Protein AF-A0A2V5PC81-F1 (afdb_monomer)

Nearest PDB structures (foldseek):
  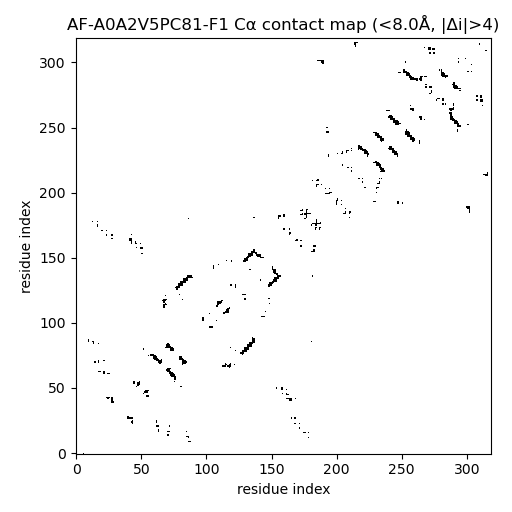7e25-assembly1_A  TM=5.328E-01  e=2.204E+00  Homo sapiens
  3zo9-assembly1_A  TM=3.850E-01  e=1.852E+00  Mycolicibacterium smegmatis
  4tvu-assembly1_B  TM=3.902E-01  e=2.778E+00  Deinococcus radiodurans R1 = ATCC 13939 = DSM 20539
  8z2r-assembly2_F  TM=3.932E-01  e=3.712E+00  Deinococcus radiodurans R1 = ATCC 13939 = DSM 20539
  8z2s-assembly4_D  TM=3.968E-01  e=4.959E+00  Deinococcus radiodurans R1 = ATCC 13939 = DSM 20539

Sequence (319 aa):
MTEADLHEAIEQKERFAVAILAFVLQYDEEFGSGSKLTHYQEFQKTFVEKICNVTSTERIAIFVEIDGCGDLELRIGKQSYFFEFKLGDPNDVLKEKRKKENLNEEEIFLREGGYGYGIQQRCLTCGTAGNYIVLGSKRFDVKRNSPSLVCFSKTWSDIYDCDGKSDLAKDLFRSLGSLKIEPFTHMITKEYRVAKSATDAAKLHAVLEEVAKIFDFKGFKWEVEPDGSGIGINFSKKGLNGWCGYGYESTKPAICFYCKDTKGAKSIESRLRKKFPNSKSLRIDSGTVPEITQEDDSLTDQDWFDSVFESIFLRPQQT

Radius of gyration: 22.99 Å; Cα contacts (8 Å, |Δi|>4): 506; chains: 1; bounding box: 61×44×60 Å

Structure (mmCIF, N/CA/C/O backbone):
data_AF-A0A2V5PC81-F1
#
_entry.id   AF-A0A2V5PC81-F1
#
loop_
_atom_site.group_PDB
_atom_site.id
_atom_site.type_symbol
_atom_site.label_atom_id
_atom_site.label_alt_id
_atom_site.label_comp_id
_atom_site.label_asym_id
_atom_site.label_entity_id
_atom_site.label_seq_id
_atom_site.pdbx_PDB_ins_code
_atom_site.Cartn_x
_atom_site.Cartn_y
_atom_site.Cartn_z
_atom_site.occupancy
_atom_site.B_iso_or_equiv
_atom_site.auth_seq_id
_atom_site.auth_comp_id
_atom_site.auth_asym_id
_atom_site.auth_atom_id
_atom_site.pdbx_PDB_model_num
ATOM 1 N N . MET A 1 1 ? -21.199 -1.528 -20.038 1.00 55.16 1 MET A N 1
ATOM 2 C CA . MET A 1 1 ? -20.874 -1.397 -18.610 1.00 55.16 1 MET A CA 1
ATOM 3 C C . MET A 1 1 ? -21.494 -0.099 -18.152 1.00 55.16 1 MET A C 1
ATOM 5 O O . MET A 1 1 ? -21.227 0.928 -18.768 1.00 55.16 1 MET A O 1
ATOM 9 N N . THR A 1 2 ? -22.428 -0.183 -17.217 1.00 68.38 2 THR A N 1
ATOM 10 C CA . THR A 1 2 ? -23.114 0.975 -16.647 1.00 68.38 2 THR A CA 1
ATOM 11 C C . THR A 1 2 ? -22.226 1.648 -15.595 1.00 68.38 2 THR A C 1
ATOM 13 O O . THR A 1 2 ? -21.218 1.087 -15.166 1.00 68.38 2 THR A O 1
ATOM 16 N N . GLU A 1 3 ? -22.578 2.863 -15.184 1.00 62.22 3 GLU A N 1
ATOM 17 C CA . GLU A 1 3 ? -21.906 3.567 -14.085 1.00 62.22 3 GLU A CA 1
ATOM 18 C C . GLU A 1 3 ? -22.054 2.823 -12.747 1.00 62.22 3 GLU A C 1
ATOM 20 O O . GLU A 1 3 ? -21.111 2.769 -11.960 1.00 62.22 3 GLU A O 1
ATOM 25 N N . ALA A 1 4 ? -23.194 2.155 -12.543 1.00 67.06 4 ALA A N 1
ATOM 26 C CA . ALA A 1 4 ? -23.422 1.288 -11.391 1.00 67.06 4 ALA A CA 1
ATOM 27 C C . ALA A 1 4 ? -22.468 0.080 -11.391 1.00 67.06 4 ALA A C 1
ATOM 29 O O . ALA A 1 4 ? -21.852 -0.197 -10.366 1.00 67.06 4 ALA A O 1
ATOM 30 N N . ASP A 1 5 ? -22.269 -0.566 -12.547 1.00 65.12 5 ASP A N 1
ATOM 31 C CA . ASP A 1 5 ? -21.334 -1.697 -12.677 1.00 65.12 5 ASP A CA 1
ATOM 32 C C . ASP A 1 5 ? -19.889 -1.266 -12.366 1.00 65.12 5 ASP A C 1
ATOM 34 O O . ASP A 1 5 ? -19.111 -2.018 -11.780 1.00 65.12 5 ASP A O 1
ATOM 38 N N . LEU A 1 6 ? -19.506 -0.048 -12.772 1.00 65.81 6 LEU A N 1
ATOM 39 C CA . LEU A 1 6 ? -18.178 0.500 -12.497 1.00 65.81 6 LEU A CA 1
ATOM 40 C C . LEU A 1 6 ? -17.994 0.806 -11.006 1.00 65.81 6 LEU A C 1
ATOM 42 O O . LEU A 1 6 ? -16.927 0.532 -10.457 1.00 65.81 6 LEU A O 1
ATOM 46 N N . HIS A 1 7 ? -19.019 1.364 -10.362 1.00 68.94 7 HIS A N 1
ATOM 47 C CA . HIS A 1 7 ? -18.997 1.666 -8.936 1.00 68.94 7 HIS A CA 1
ATOM 48 C C . HIS A 1 7 ? -18.881 0.393 -8.097 1.00 68.94 7 HIS A C 1
ATOM 50 O O . HIS A 1 7 ? -17.981 0.290 -7.266 1.00 68.94 7 HIS A O 1
ATOM 56 N N . GLU A 1 8 ? -19.708 -0.610 -8.390 1.00 72.19 8 GLU A N 1
ATOM 57 C CA . GLU A 1 8 ? -19.646 -1.915 -7.735 1.00 72.19 8 GLU A CA 1
ATOM 58 C C . GLU A 1 8 ? -18.270 -2.567 -7.928 1.00 72.19 8 GLU A C 1
ATOM 60 O O . GLU A 1 8 ? -17.676 -3.070 -6.978 1.00 72.19 8 GLU A O 1
ATOM 65 N N . ALA A 1 9 ? -17.692 -2.485 -9.130 1.00 71.38 9 ALA A N 1
ATOM 66 C CA . ALA A 1 9 ? -16.352 -3.005 -9.381 1.00 71.38 9 ALA A CA 1
ATOM 67 C C . ALA A 1 9 ? -15.257 -2.295 -8.561 1.00 71.38 9 ALA A C 1
ATOM 69 O O . ALA A 1 9 ? -14.255 -2.926 -8.225 1.00 71.38 9 ALA A O 1
ATOM 70 N N . ILE A 1 10 ? -15.404 -1.004 -8.250 1.00 76.88 10 ILE A N 1
ATOM 71 C CA . ILE A 1 10 ? -14.469 -0.276 -7.377 1.00 76.88 10 ILE A CA 1
ATOM 72 C C . ILE A 1 10 ? -14.662 -0.704 -5.921 1.00 76.88 10 ILE A C 1
ATOM 74 O O . ILE A 1 10 ? -13.674 -1.037 -5.269 1.00 76.88 10 ILE A O 1
ATOM 78 N N . GLU A 1 11 ? -15.906 -0.779 -5.441 1.00 79.50 11 GLU A N 1
ATOM 79 C CA . GLU A 1 11 ? -16.203 -1.234 -4.077 1.00 79.50 11 GLU A CA 1
ATOM 80 C C . GLU A 1 11 ? -15.681 -2.655 -3.831 1.00 79.50 11 GLU A C 1
ATOM 82 O O . GLU A 1 11 ? -15.062 -2.921 -2.807 1.00 79.50 11 GLU A O 1
ATOM 87 N N . GLN A 1 12 ? -15.840 -3.573 -4.789 1.00 79.38 12 GLN A N 1
ATOM 88 C CA . GLN A 1 12 ? -15.308 -4.935 -4.660 1.00 79.38 12 GLN A CA 1
ATOM 89 C C . GLN A 1 12 ? -13.778 -4.960 -4.553 1.00 79.38 12 GLN A C 1
ATOM 91 O O . GLN A 1 12 ? -13.217 -5.762 -3.804 1.00 79.38 12 GLN A O 1
ATOM 96 N N . LYS A 1 13 ? -13.079 -4.067 -5.264 1.00 82.25 13 LYS A N 1
ATOM 97 C CA . LYS A 1 13 ? -11.622 -3.935 -5.125 1.00 82.25 13 LYS A CA 1
ATOM 98 C C . LYS A 1 13 ? -11.236 -3.362 -3.763 1.00 82.25 13 LYS A C 1
ATOM 100 O O . LYS A 1 13 ? -10.246 -3.813 -3.194 1.00 82.25 13 LYS A O 1
ATOM 105 N N . GLU A 1 14 ? -11.999 -2.398 -3.248 1.00 86.62 14 GLU A N 1
ATOM 106 C CA . GLU A 1 14 ? -11.812 -1.842 -1.901 1.00 86.62 14 GLU A CA 1
ATOM 107 C C . GLU A 1 14 ? -11.970 -2.940 -0.844 1.00 86.62 14 GLU A C 1
ATOM 109 O O . GLU A 1 14 ? -11.051 -3.152 -0.055 1.00 86.62 14 GLU A O 1
ATOM 114 N N . ARG A 1 15 ? -13.049 -3.729 -0.910 1.00 85.75 15 ARG A N 1
ATOM 115 C CA . ARG A 1 15 ? -13.285 -4.873 -0.011 1.00 85.75 15 ARG A CA 1
ATOM 116 C C . ARG A 1 15 ? -12.176 -5.916 -0.086 1.00 85.75 15 ARG A C 1
ATOM 118 O O . ARG A 1 15 ? -11.697 -6.388 0.943 1.00 85.75 15 ARG A O 1
ATOM 125 N N . PHE A 1 16 ? -11.700 -6.240 -1.290 1.00 86.62 16 PHE A N 1
ATOM 126 C CA . PHE A 1 16 ? -10.567 -7.153 -1.446 1.00 86.62 16 PHE A CA 1
ATOM 127 C C . PHE A 1 16 ? -9.288 -6.594 -0.807 1.00 86.62 16 PHE A C 1
ATOM 129 O O . PHE A 1 16 ? -8.605 -7.320 -0.086 1.00 86.62 16 PHE A O 1
ATOM 136 N N . ALA A 1 17 ? -8.974 -5.312 -1.032 1.00 89.38 17 ALA A N 1
ATOM 137 C CA . ALA A 1 17 ? -7.805 -4.651 -0.447 1.00 89.38 17 ALA A CA 1
ATOM 138 C C . ALA A 1 17 ? -7.856 -4.647 1.091 1.00 89.38 17 ALA A C 1
ATOM 140 O O . ALA A 1 17 ? -6.843 -4.891 1.750 1.00 89.38 17 ALA A O 1
ATOM 141 N N . VAL A 1 18 ? -9.042 -4.418 1.656 1.00 92.12 18 VAL A N 1
ATOM 142 C CA . VAL A 1 18 ? -9.303 -4.472 3.097 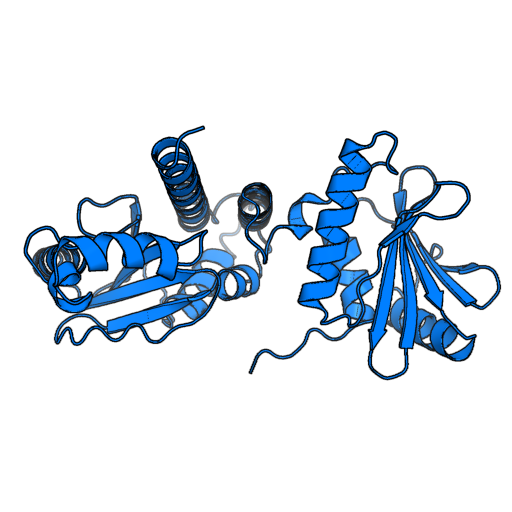1.00 92.12 18 VAL A CA 1
ATOM 143 C C . VAL A 1 18 ? -9.093 -5.884 3.633 1.00 92.12 18 VAL A C 1
ATOM 145 O O . VAL A 1 18 ? -8.344 -6.072 4.592 1.00 92.12 18 VAL A O 1
ATOM 148 N N . ALA A 1 19 ? -9.713 -6.883 3.002 1.00 89.31 19 ALA A N 1
ATOM 149 C CA . ALA A 1 19 ? -9.650 -8.271 3.444 1.00 89.31 19 ALA A CA 1
ATOM 150 C C . ALA A 1 19 ? -8.213 -8.806 3.450 1.00 89.31 19 ALA A C 1
ATOM 152 O O . ALA A 1 19 ? -7.795 -9.440 4.419 1.00 89.31 19 ALA A O 1
ATOM 153 N N . ILE A 1 20 ? -7.430 -8.520 2.403 1.00 90.00 20 ILE A N 1
ATOM 154 C CA . ILE A 1 20 ? -6.047 -8.994 2.337 1.00 90.00 20 ILE A CA 1
ATOM 155 C C . ILE A 1 20 ? -5.129 -8.260 3.320 1.00 90.00 20 ILE A C 1
ATOM 157 O O . ILE A 1 20 ? -4.274 -8.897 3.935 1.00 90.00 20 ILE A O 1
ATOM 161 N N . LEU A 1 21 ? -5.321 -6.953 3.537 1.00 92.44 21 LEU A N 1
ATOM 162 C CA . LEU A 1 21 ? -4.572 -6.241 4.571 1.00 92.44 21 LEU A CA 1
ATOM 163 C C . LEU A 1 21 ? -4.903 -6.803 5.955 1.00 92.44 21 LEU A C 1
ATOM 165 O O . LEU A 1 21 ? -3.990 -7.083 6.726 1.00 92.44 21 LEU A O 1
ATOM 169 N N . ALA A 1 22 ? -6.186 -6.996 6.263 1.00 92.25 22 ALA A N 1
ATOM 170 C CA . ALA A 1 22 ? -6.624 -7.563 7.532 1.00 92.25 22 ALA A CA 1
ATOM 171 C C . ALA A 1 22 ? -6.055 -8.970 7.751 1.00 92.25 22 ALA A C 1
ATOM 173 O O . ALA A 1 22 ? -5.592 -9.274 8.848 1.00 92.25 22 ALA A O 1
ATOM 174 N N . PHE A 1 23 ? -6.026 -9.799 6.703 1.00 89.62 23 PHE A N 1
ATOM 175 C CA . PHE A 1 23 ? -5.399 -11.117 6.736 1.00 89.62 23 PHE A CA 1
ATOM 176 C C . PHE A 1 23 ? -3.912 -11.022 7.092 1.00 89.62 23 PHE A C 1
ATOM 178 O O . PHE A 1 23 ? -3.468 -11.668 8.037 1.00 89.62 23 PHE A O 1
ATOM 185 N N . VAL A 1 24 ? -3.142 -10.176 6.401 1.00 88.94 24 VAL A N 1
ATOM 186 C CA . VAL A 1 24 ? -1.712 -10.020 6.704 1.00 88.94 24 VAL A CA 1
ATOM 187 C C . VAL A 1 24 ? -1.499 -9.460 8.103 1.00 88.94 24 VAL A C 1
ATOM 189 O O . VAL A 1 24 ? -0.709 -10.015 8.856 1.00 88.94 24 VAL A O 1
ATOM 192 N N . LEU A 1 25 ? -2.252 -8.439 8.515 1.00 89.19 25 LEU A N 1
ATOM 193 C CA . LEU A 1 25 ? -2.179 -7.920 9.881 1.00 89.19 25 LEU A CA 1
ATOM 194 C C . LEU A 1 25 ? -2.508 -8.995 10.926 1.00 89.19 25 LEU A C 1
ATOM 196 O O . LEU A 1 25 ? -1.943 -8.954 12.012 1.00 89.19 25 LEU A O 1
ATOM 200 N N . GLN A 1 26 ? -3.395 -9.946 10.634 1.00 87.38 26 GLN A N 1
ATOM 201 C CA . GLN A 1 26 ? -3.786 -11.010 11.561 1.00 87.38 26 GLN A CA 1
ATOM 202 C C . GLN A 1 26 ? -2.774 -12.160 11.632 1.00 87.38 26 GLN A C 1
ATOM 204 O O . GLN A 1 26 ? -2.659 -12.779 12.693 1.00 87.38 26 GLN A O 1
ATOM 209 N N . TYR A 1 27 ? -2.087 -12.453 10.525 1.00 81.62 27 TYR A N 1
ATOM 210 C CA . TYR A 1 27 ? -1.334 -13.695 10.328 1.00 81.62 27 TYR A CA 1
ATOM 211 C C . TYR A 1 27 ? 0.141 -13.511 9.964 1.00 81.62 27 TYR A C 1
ATOM 213 O O . TYR A 1 27 ? 0.788 -14.502 9.638 1.00 81.62 27 TYR A O 1
ATOM 221 N N . ASP A 1 28 ? 0.711 -12.307 10.075 1.00 73.50 28 ASP A N 1
ATOM 222 C CA . ASP A 1 28 ? 2.157 -12.030 9.924 1.00 73.50 28 ASP A CA 1
ATOM 223 C C . ASP A 1 28 ? 3.067 -12.792 10.935 1.00 73.50 28 ASP A C 1
ATOM 225 O O . ASP A 1 28 ? 4.185 -12.374 11.209 1.00 73.50 28 ASP A O 1
ATOM 229 N N . GLU A 1 29 ? 2.605 -13.903 11.526 1.00 59.44 29 GLU A N 1
ATOM 230 C CA . GLU A 1 29 ? 3.253 -14.662 12.602 1.00 59.44 29 GLU A CA 1
ATOM 231 C C . GLU A 1 29 ? 3.827 -16.037 12.219 1.00 59.44 29 GLU A C 1
ATOM 233 O O . GLU A 1 29 ? 4.580 -16.601 13.013 1.00 59.44 29 GLU A O 1
ATOM 238 N N . GLU A 1 30 ? 3.565 -16.613 11.048 1.00 51.00 30 GLU A N 1
ATOM 239 C CA . GLU A 1 30 ? 3.966 -18.008 10.795 1.00 51.00 30 GLU A CA 1
ATOM 240 C C . GLU A 1 30 ? 4.904 -18.148 9.600 1.00 51.00 30 GLU A C 1
ATOM 242 O O . GLU A 1 30 ? 4.438 -18.149 8.477 1.00 51.00 30 GLU A O 1
ATOM 247 N N . PHE A 1 31 ? 6.217 -18.281 9.848 1.00 42.34 31 PHE A N 1
ATOM 248 C CA . PHE A 1 31 ? 7.139 -19.244 9.196 1.00 42.34 31 PHE A CA 1
ATOM 249 C C . PHE A 1 31 ? 8.563 -19.141 9.796 1.00 42.34 31 PHE A C 1
ATOM 251 O O . PHE A 1 31 ? 9.566 -18.988 9.105 1.00 42.34 31 PHE A O 1
ATOM 258 N N . GLY A 1 32 ? 8.678 -19.252 11.123 1.00 40.47 32 GLY A N 1
ATOM 259 C CA . GLY A 1 32 ? 9.953 -19.503 11.801 1.00 40.47 32 GLY A CA 1
ATOM 260 C C . GLY A 1 32 ? 10.107 -20.993 12.102 1.00 40.47 32 GLY A C 1
ATOM 261 O O . GLY A 1 32 ? 9.735 -21.449 13.182 1.00 40.47 32 GLY A O 1
ATOM 262 N N . SER A 1 33 ? 10.615 -21.786 11.157 1.00 39.62 33 SER A N 1
ATOM 263 C CA . SER A 1 33 ? 10.893 -23.204 11.400 1.00 39.62 33 SER A CA 1
ATOM 264 C C . SER A 1 33 ? 11.983 -23.365 12.469 1.00 39.62 33 SER A C 1
ATOM 266 O O . SER A 1 33 ? 13.158 -23.115 12.206 1.00 39.62 33 SER A O 1
ATOM 268 N N . GLY A 1 34 ? 11.599 -23.845 13.652 1.00 42.62 34 GLY A N 1
ATOM 269 C CA . GLY A 1 34 ? 12.516 -24.431 14.630 1.00 42.62 34 GLY A CA 1
ATOM 270 C C . GLY A 1 34 ? 12.854 -23.545 15.829 1.00 42.62 34 GLY A C 1
ATOM 271 O O . GLY A 1 34 ? 13.784 -22.752 15.797 1.00 42.62 34 GLY A O 1
ATOM 272 N N . SER A 1 35 ? 12.166 -23.799 16.947 1.00 47.09 35 SER A N 1
ATOM 273 C CA . SER A 1 35 ? 12.724 -23.700 18.304 1.00 47.09 35 SER A CA 1
ATOM 274 C C . SER A 1 35 ? 13.532 -22.423 18.622 1.00 47.09 35 SER A C 1
ATOM 276 O O . SER A 1 35 ? 14.703 -22.498 19.000 1.00 47.09 35 SER A O 1
ATOM 278 N N . LYS A 1 36 ? 12.888 -21.257 18.534 1.00 43.12 36 LYS A N 1
ATOM 279 C CA . LYS A 1 36 ? 13.081 -20.089 19.417 1.00 43.12 36 LYS A CA 1
ATOM 280 C C . LYS A 1 36 ? 12.057 -19.028 19.014 1.00 43.12 36 LYS A C 1
ATOM 282 O O . LYS A 1 36 ? 12.143 -18.471 17.928 1.00 43.12 36 LYS A O 1
ATOM 287 N N . LEU A 1 37 ? 11.076 -18.788 19.886 1.00 41.47 37 LEU A N 1
ATOM 288 C CA . LEU A 1 37 ? 10.128 -17.672 19.802 1.00 41.47 37 LEU A CA 1
ATOM 289 C C . LEU A 1 37 ? 10.898 -16.354 19.924 1.00 41.47 37 LEU A C 1
ATOM 291 O O . LEU A 1 37 ? 11.029 -15.778 20.999 1.00 41.47 37 LEU A O 1
ATOM 295 N N . THR A 1 38 ? 11.459 -15.901 18.820 1.00 44.38 38 THR A N 1
ATOM 296 C CA . THR A 1 38 ? 12.031 -14.572 18.686 1.00 44.38 38 THR A CA 1
ATOM 297 C C . THR A 1 38 ? 11.743 -14.144 17.261 1.00 44.38 38 THR A C 1
ATOM 299 O O . THR A 1 38 ? 12.280 -14.785 16.362 1.00 44.38 38 THR A O 1
ATOM 302 N N . HIS A 1 39 ? 10.953 -13.066 17.111 1.00 44.16 39 HIS A N 1
ATOM 303 C CA . HIS A 1 39 ? 10.889 -12.175 15.935 1.00 44.16 39 HIS A CA 1
ATOM 304 C C . HIS A 1 39 ? 9.979 -12.624 14.760 1.00 44.16 39 HIS A C 1
ATOM 306 O O . HIS A 1 39 ? 10.153 -13.725 14.268 1.00 44.16 39 HIS A O 1
ATOM 312 N N . TYR A 1 40 ? 9.003 -11.863 14.229 1.00 51.28 40 TYR A N 1
ATOM 313 C CA . TYR A 1 40 ? 8.525 -10.484 14.440 1.00 51.28 40 TYR A CA 1
ATOM 314 C C . TYR A 1 40 ? 7.124 -10.308 13.797 1.00 51.28 40 TYR A C 1
ATOM 316 O O . TYR A 1 40 ? 6.974 -10.614 12.622 1.00 51.28 40 TYR A O 1
ATOM 324 N N . GLN A 1 41 ? 6.165 -9.676 14.488 1.00 60.78 41 GLN A N 1
ATOM 325 C CA . GLN A 1 41 ? 5.026 -8.964 13.867 1.00 60.78 41 GLN A CA 1
ATOM 326 C C . GLN A 1 41 ? 5.525 -7.646 13.231 1.00 60.78 41 GLN A C 1
ATOM 328 O O . GLN A 1 41 ? 5.098 -6.553 13.604 1.00 60.78 41 GLN A O 1
ATOM 333 N N . GLU A 1 42 ? 6.553 -7.712 12.383 1.00 75.69 42 GLU A N 1
ATOM 334 C CA . GLU A 1 42 ? 7.315 -6.533 11.946 1.00 75.69 42 GLU A CA 1
ATOM 335 C C . GLU A 1 42 ? 6.450 -5.606 11.095 1.00 75.69 42 GLU A C 1
ATOM 337 O O . GLU A 1 42 ? 6.459 -4.389 11.306 1.00 75.69 42 GLU A O 1
ATOM 342 N N . PHE A 1 43 ? 5.640 -6.181 10.202 1.00 85.25 43 PHE A N 1
ATOM 343 C CA . PHE A 1 43 ? 4.733 -5.401 9.378 1.00 85.25 43 PHE A CA 1
ATOM 344 C C . PHE A 1 43 ? 3.565 -4.867 10.205 1.00 85.25 43 PHE A C 1
ATOM 346 O O . PHE A 1 43 ? 3.308 -3.668 10.169 1.00 85.25 43 PHE A O 1
ATOM 353 N N . GLN A 1 44 ? 2.897 -5.709 11.003 1.00 88.00 44 GLN A N 1
ATOM 354 C CA . GLN A 1 44 ? 1.768 -5.278 11.841 1.00 88.00 44 GLN A CA 1
ATOM 355 C C . GLN A 1 44 ? 2.175 -4.159 12.815 1.00 88.00 44 GLN A C 1
ATOM 357 O O . GLN A 1 44 ? 1.474 -3.152 12.938 1.00 88.00 44 GLN A O 1
ATOM 362 N N . LYS A 1 45 ? 3.336 -4.291 13.464 1.00 85.56 45 LYS A N 1
ATOM 363 C CA . LYS A 1 45 ? 3.879 -3.268 14.360 1.00 85.56 45 LYS A CA 1
ATOM 364 C C . LYS A 1 45 ? 4.165 -1.972 13.610 1.00 85.56 45 LYS A C 1
ATOM 366 O O . LYS A 1 45 ? 3.715 -0.911 14.036 1.00 85.56 45 LYS A O 1
ATOM 371 N N . THR A 1 46 ? 4.893 -2.054 12.497 1.00 88.12 46 THR A N 1
ATOM 372 C CA . THR A 1 46 ? 5.263 -0.868 11.711 1.00 88.12 46 THR A CA 1
ATOM 373 C C . THR A 1 46 ? 4.027 -0.184 11.134 1.00 88.12 46 THR A C 1
ATOM 375 O O . THR A 1 46 ? 3.942 1.043 11.143 1.00 88.12 46 THR A O 1
ATOM 378 N N . PHE A 1 47 ? 3.035 -0.966 10.704 1.00 91.88 47 PHE A N 1
ATOM 379 C CA . PHE A 1 47 ? 1.736 -0.479 10.265 1.00 91.88 47 PHE A CA 1
ATOM 380 C C . PHE A 1 47 ? 1.047 0.309 11.378 1.00 91.88 47 PHE A C 1
ATOM 382 O O . PHE A 1 47 ? 0.669 1.457 11.173 1.00 91.88 47 PHE A O 1
ATOM 389 N N . VAL A 1 48 ? 0.920 -0.249 12.581 1.00 91.50 48 VAL A N 1
ATOM 390 C CA . VAL A 1 48 ? 0.281 0.452 13.704 1.00 91.50 48 VAL A CA 1
ATOM 391 C C . VAL A 1 48 ? 1.050 1.717 14.099 1.00 91.50 48 VAL A C 1
ATOM 393 O O . VAL A 1 48 ? 0.445 2.773 14.291 1.00 91.50 48 VAL A O 1
ATOM 396 N N . GLU A 1 49 ? 2.378 1.662 14.133 1.00 90.38 49 GLU A N 1
ATOM 397 C CA . GLU A 1 49 ? 3.208 2.825 14.452 1.00 90.38 49 GLU A CA 1
ATOM 398 C C . GLU A 1 49 ? 3.069 3.941 13.410 1.00 90.38 49 GLU A C 1
ATOM 400 O O . GLU A 1 49 ? 2.886 5.102 13.775 1.00 90.38 49 GLU A O 1
ATOM 405 N N . LYS A 1 50 ? 3.108 3.616 12.113 1.00 90.25 50 LYS A N 1
ATOM 406 C CA . LYS A 1 50 ? 3.074 4.617 11.035 1.00 90.25 50 LYS A CA 1
ATOM 407 C C . LYS A 1 50 ? 1.672 5.084 10.675 1.00 90.25 50 LYS A C 1
ATOM 409 O O . LYS A 1 50 ? 1.480 6.254 10.337 1.00 90.25 50 LYS A O 1
ATOM 414 N N . ILE A 1 51 ? 0.696 4.186 10.702 1.00 93.00 51 ILE A N 1
ATOM 415 C CA . ILE A 1 51 ? -0.664 4.451 10.233 1.00 93.00 51 ILE A CA 1
ATOM 416 C C . ILE A 1 51 ? -1.545 4.914 11.389 1.00 93.00 51 ILE A C 1
ATOM 418 O O . ILE A 1 51 ? -2.200 5.948 11.270 1.00 93.00 51 ILE A O 1
ATOM 422 N N . CYS A 1 52 ? -1.507 4.220 12.527 1.00 92.44 52 CYS A N 1
ATOM 423 C CA . CYS A 1 52 ? -2.296 4.580 13.708 1.00 92.44 52 CYS A CA 1
ATOM 424 C C . CYS A 1 52 ? -1.593 5.608 14.613 1.00 92.44 52 CYS A C 1
ATOM 426 O O . CYS A 1 52 ? -2.212 6.107 15.553 1.00 92.44 52 CYS A O 1
ATOM 428 N N . ASN A 1 53 ? -0.326 5.948 14.330 1.00 89.94 53 ASN A N 1
ATOM 429 C CA . ASN A 1 53 ? 0.513 6.849 15.130 1.00 89.94 53 ASN A CA 1
ATOM 430 C C . ASN A 1 53 ? 0.605 6.422 16.609 1.00 89.94 53 ASN A C 1
ATOM 432 O O . ASN A 1 53 ? 0.624 7.268 17.506 1.00 89.94 53 ASN A O 1
ATOM 436 N N . VAL A 1 54 ? 0.628 5.113 16.879 1.00 89.25 54 VAL A N 1
ATOM 437 C CA . VAL A 1 54 ? 0.708 4.572 18.241 1.00 89.25 54 VAL A CA 1
ATOM 438 C C . VAL A 1 54 ? 1.770 3.486 18.324 1.00 89.25 54 VAL A C 1
ATOM 440 O O . VAL A 1 54 ? 1.860 2.622 17.461 1.00 89.25 54 VAL A O 1
ATOM 443 N N . THR A 1 55 ? 2.560 3.505 19.391 1.00 86.38 55 THR A N 1
ATOM 444 C CA . THR A 1 55 ? 3.443 2.391 19.743 1.00 86.38 55 THR A CA 1
ATOM 445 C C . THR A 1 55 ? 2.759 1.589 20.836 1.00 86.38 55 THR A C 1
ATOM 447 O O . THR A 1 55 ? 2.512 2.109 21.923 1.00 86.38 55 THR A O 1
ATOM 450 N N . SER A 1 56 ? 2.436 0.331 20.555 1.00 80.75 56 SER A N 1
ATOM 451 C CA . SER A 1 56 ? 1.775 -0.554 21.510 1.00 80.75 56 SER A CA 1
ATOM 452 C C . SER A 1 56 ? 2.378 -1.951 21.460 1.00 80.75 56 SER A C 1
ATOM 454 O O . SER A 1 56 ? 2.769 -2.431 20.399 1.00 80.75 56 SER A O 1
ATOM 456 N N . THR A 1 57 ? 2.448 -2.598 22.621 1.00 78.56 57 THR A N 1
ATOM 457 C CA . THR A 1 57 ? 2.747 -4.033 22.752 1.00 78.56 57 THR A CA 1
ATOM 458 C C . THR A 1 57 ? 1.483 -4.853 23.004 1.00 78.56 57 THR A C 1
ATOM 460 O O . THR A 1 57 ? 1.563 -6.052 23.259 1.00 78.56 57 THR A O 1
ATOM 463 N N . GLU A 1 58 ? 0.318 -4.203 23.035 1.00 82.31 58 GLU A N 1
ATOM 464 C CA . GLU A 1 58 ? -0.955 -4.872 23.261 1.00 82.31 58 GLU A CA 1
ATOM 465 C C . GLU A 1 58 ? -1.378 -5.668 22.028 1.00 82.31 58 GLU A C 1
ATOM 467 O O . GLU A 1 58 ? -1.127 -5.267 20.891 1.00 82.31 58 GLU A O 1
ATOM 472 N N . ARG A 1 59 ? -2.066 -6.790 22.261 1.00 83.38 59 ARG A N 1
ATOM 473 C CA . ARG A 1 59 ? -2.639 -7.588 21.180 1.00 83.38 59 ARG A CA 1
ATOM 474 C C . ARG A 1 59 ? -3.679 -6.759 20.430 1.00 83.38 59 ARG A C 1
ATOM 476 O O . ARG A 1 59 ? -4.596 -6.212 21.040 1.00 83.38 59 ARG A O 1
ATOM 483 N N . ILE A 1 60 ? -3.555 -6.732 19.111 1.00 89.12 60 ILE A N 1
ATOM 484 C CA . ILE A 1 60 ? -4.480 -6.025 18.231 1.00 89.12 60 ILE A CA 1
ATOM 485 C C . ILE A 1 60 ? -5.641 -6.962 17.901 1.00 89.12 60 ILE A C 1
ATOM 487 O O . ILE A 1 60 ? -5.428 -8.098 17.472 1.00 89.12 60 ILE A O 1
ATOM 491 N N . ALA A 1 61 ? -6.869 -6.499 18.120 1.00 92.12 61 ALA A N 1
ATOM 492 C CA . ALA A 1 61 ? -8.056 -7.164 17.598 1.00 92.12 61 ALA A CA 1
ATOM 493 C C . ALA A 1 61 ? -8.441 -6.529 16.259 1.00 92.12 61 ALA A C 1
ATOM 495 O O . ALA A 1 61 ? -8.491 -5.304 16.145 1.00 92.12 61 ALA A O 1
ATOM 496 N N . ILE A 1 62 ? -8.690 -7.371 15.260 1.00 93.19 62 ILE A N 1
ATOM 497 C CA . ILE A 1 62 ? -8.924 -6.981 13.871 1.00 93.19 62 ILE A CA 1
ATOM 498 C C . ILE A 1 62 ? -10.354 -7.377 13.511 1.00 93.19 62 ILE A C 1
ATOM 500 O O . ILE A 1 62 ? -10.749 -8.526 13.713 1.00 93.19 62 ILE A O 1
ATOM 504 N N . PHE A 1 63 ? -11.129 -6.437 12.980 1.00 94.25 63 PHE A N 1
ATOM 505 C CA . PHE A 1 63 ? -12.499 -6.677 12.537 1.00 94.25 63 PHE A CA 1
ATOM 506 C C . PHE A 1 63 ? -12.699 -6.078 11.147 1.00 94.25 63 PHE A C 1
ATOM 508 O O . PHE A 1 63 ? -12.325 -4.934 10.912 1.00 94.25 63 PHE A O 1
ATOM 515 N N . VAL A 1 64 ? -13.297 -6.841 10.238 1.00 92.25 64 VAL A N 1
ATOM 516 C CA . VAL A 1 64 ? -13.508 -6.450 8.838 1.00 92.25 64 VAL A CA 1
ATOM 517 C C . VAL A 1 64 ? -14.995 -6.218 8.600 1.00 92.25 64 VAL A C 1
ATOM 519 O O . VAL A 1 64 ? -15.806 -6.972 9.134 1.00 92.25 64 VAL A O 1
ATOM 522 N N . GLU A 1 65 ? -15.324 -5.188 7.819 1.00 86.19 65 GLU A N 1
ATOM 523 C CA . GLU A 1 65 ? -16.680 -4.856 7.362 1.00 86.19 65 GLU A CA 1
ATOM 524 C C . GLU A 1 65 ? -17.704 -4.822 8.502 1.00 86.19 65 GLU A C 1
ATOM 526 O O . GLU A 1 65 ? -18.714 -5.524 8.510 1.00 86.19 65 GLU A O 1
ATOM 531 N N . ILE A 1 66 ? -17.432 -3.994 9.511 1.00 85.38 66 ILE A N 1
ATOM 532 C CA . ILE A 1 66 ? -18.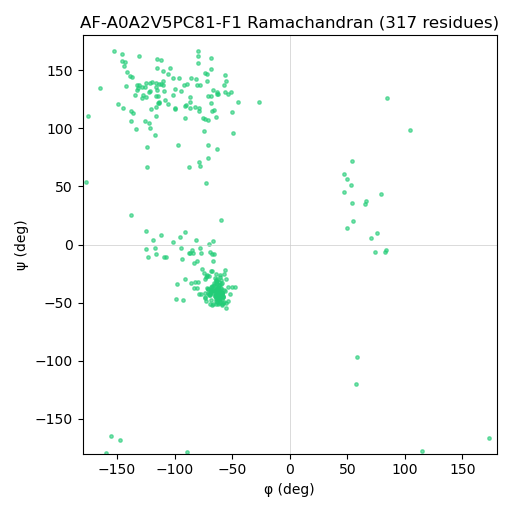412 -3.772 10.569 1.00 85.38 66 ILE A CA 1
ATOM 533 C C . ILE A 1 66 ? -19.461 -2.801 10.047 1.00 85.38 66 ILE A C 1
ATOM 535 O O . ILE A 1 66 ? -19.164 -1.627 9.804 1.00 85.38 66 ILE A O 1
ATOM 539 N N . ASP A 1 67 ? -20.700 -3.280 9.972 1.00 81.31 67 ASP A N 1
ATOM 540 C CA . ASP A 1 67 ? -21.852 -2.485 9.564 1.00 81.31 67 ASP A CA 1
ATOM 541 C C . ASP A 1 67 ? -21.873 -1.108 10.245 1.00 81.31 67 ASP A C 1
ATOM 543 O O . ASP A 1 67 ? -21.831 -0.970 11.473 1.00 81.31 67 ASP A O 1
ATOM 547 N N . GLY A 1 68 ? -21.901 -0.066 9.413 1.00 80.19 68 GLY A N 1
ATOM 548 C CA . GLY A 1 68 ? -21.972 1.327 9.848 1.00 80.19 68 GLY A CA 1
ATOM 549 C C . GLY A 1 68 ? -20.713 1.881 10.522 1.00 80.19 68 GLY A C 1
ATOM 550 O O . GLY A 1 68 ? -20.757 3.018 10.978 1.00 80.19 68 GLY A O 1
ATOM 551 N N . CYS A 1 69 ? -19.599 1.143 10.587 1.00 81.12 69 CYS A N 1
ATOM 552 C CA . CYS A 1 69 ? -18.389 1.582 11.299 1.00 81.12 69 CYS A CA 1
ATOM 553 C C . CYS A 1 69 ? -17.150 1.783 10.406 1.00 81.12 69 CYS A C 1
ATOM 555 O O . CYS A 1 69 ? -16.150 2.315 10.881 1.00 81.12 69 CYS A O 1
ATOM 557 N N . GLY A 1 70 ? -17.210 1.389 9.134 1.00 82.31 70 GLY A N 1
ATOM 558 C CA . GLY A 1 70 ? -16.093 1.449 8.187 1.00 82.31 70 GLY A CA 1
ATOM 559 C C . GLY A 1 70 ? -15.636 0.060 7.747 1.00 82.31 70 GLY A C 1
ATOM 560 O O . GLY A 1 70 ? -16.212 -0.955 8.138 1.00 82.31 70 GLY A O 1
ATOM 561 N N . ASP A 1 71 ? -14.589 0.022 6.931 1.00 90.69 71 ASP A N 1
ATOM 562 C CA . ASP A 1 71 ? -14.164 -1.197 6.243 1.00 90.69 71 ASP A CA 1
ATOM 563 C C . ASP A 1 71 ? -13.293 -2.093 7.138 1.00 90.69 71 ASP A C 1
ATOM 565 O O . ASP A 1 71 ? -13.343 -3.318 7.051 1.00 90.69 71 ASP A O 1
ATOM 569 N N . LEU A 1 72 ? -12.515 -1.491 8.042 1.00 95.19 72 LEU A N 1
ATOM 570 C CA . LEU A 1 72 ? -11.629 -2.189 8.977 1.00 95.19 72 LEU A CA 1
ATOM 571 C C . LEU A 1 72 ? -11.626 -1.481 10.334 1.00 95.19 72 LEU A C 1
ATOM 573 O O . LEU A 1 72 ? -11.502 -0.263 10.396 1.00 95.19 72 LEU A O 1
ATOM 577 N N . GLU A 1 73 ? -11.701 -2.236 11.427 1.00 95.94 73 GLU A N 1
ATOM 578 C CA . GLU A 1 73 ? -11.399 -1.764 12.781 1.00 95.94 73 GLU A CA 1
ATOM 579 C C . GLU A 1 73 ? -10.162 -2.489 13.312 1.00 95.94 73 GLU A C 1
ATOM 581 O O . GLU A 1 73 ? -10.120 -3.721 13.365 1.00 95.94 73 GLU A O 1
ATOM 586 N N . LEU A 1 74 ? -9.188 -1.711 13.783 1.00 95.38 74 LEU A N 1
ATOM 587 C CA . LEU A 1 74 ? -8.114 -2.187 14.646 1.00 95.38 74 LEU A CA 1
ATOM 588 C C . LEU A 1 74 ? -8.372 -1.692 16.065 1.00 95.38 74 LEU A C 1
ATOM 590 O O . LEU A 1 74 ? -8.429 -0.486 16.305 1.00 95.38 74 LEU A O 1
ATOM 594 N N . ARG A 1 75 ? -8.496 -2.609 17.021 1.00 94.69 75 ARG A N 1
ATOM 595 C CA . ARG A 1 75 ? -8.654 -2.272 18.437 1.00 94.69 75 ARG A CA 1
ATOM 596 C C . ARG A 1 75 ? -7.390 -2.601 19.208 1.00 94.69 75 ARG A C 1
ATOM 598 O O . ARG A 1 75 ? -6.921 -3.739 19.188 1.00 94.69 75 ARG A O 1
ATOM 605 N N . ILE A 1 76 ? -6.866 -1.589 19.890 1.00 92.81 76 ILE A N 1
ATOM 606 C CA . ILE A 1 76 ? -5.595 -1.613 20.611 1.00 92.81 76 ILE A CA 1
ATOM 607 C C . ILE A 1 76 ? -5.845 -1.002 21.989 1.00 92.81 76 ILE A C 1
ATOM 609 O O . ILE A 1 76 ? -5.953 0.218 22.143 1.00 92.81 76 ILE A O 1
ATOM 613 N N . GLY A 1 77 ? -6.017 -1.855 22.995 1.00 90.00 77 GLY A N 1
ATOM 614 C CA . GLY A 1 77 ? -6.392 -1.427 24.340 1.00 90.00 77 GLY A CA 1
ATOM 615 C C . GLY A 1 77 ? -7.694 -0.636 24.365 1.00 90.00 77 GLY A C 1
ATOM 616 O O . GLY A 1 77 ? -8.750 -1.130 23.973 1.00 90.00 77 GLY A O 1
ATOM 617 N N . LYS A 1 78 ? -7.617 0.614 24.834 1.00 92.69 78 LYS A N 1
ATOM 618 C CA . LYS A 1 78 ? -8.758 1.545 24.902 1.00 92.69 78 LYS A CA 1
ATOM 619 C C . LYS A 1 78 ? -8.915 2.422 23.657 1.00 92.69 78 LYS A C 1
ATOM 621 O O . LYS A 1 78 ? -9.684 3.379 23.695 1.00 92.69 78 LYS A O 1
ATOM 626 N N . GLN A 1 79 ? -8.185 2.138 22.583 1.00 94.62 79 GLN A N 1
ATOM 627 C CA . GLN A 1 79 ? -8.262 2.868 21.320 1.00 94.62 79 GLN A CA 1
ATOM 628 C C . GLN A 1 79 ? -8.817 1.956 20.229 1.00 94.62 79 GLN A C 1
ATOM 630 O O . GLN A 1 79 ? -8.421 0.796 20.116 1.00 94.62 79 GLN A O 1
ATOM 635 N N . SER A 1 80 ? -9.707 2.503 19.410 1.00 95.62 80 SER A N 1
ATOM 636 C CA . SER A 1 80 ? -10.223 1.853 18.209 1.00 95.62 80 SER A CA 1
ATOM 637 C C . SER A 1 80 ? -9.917 2.734 17.003 1.00 95.62 80 SER A C 1
ATOM 639 O O . SER A 1 80 ? -10.143 3.946 17.038 1.00 95.62 80 SER A O 1
ATOM 641 N N . TYR A 1 81 ? -9.378 2.127 15.953 1.00 95.88 81 TYR A N 1
ATOM 642 C CA . TYR A 1 81 ? -8.987 2.773 14.706 1.00 95.88 81 TYR A CA 1
ATOM 643 C C . TYR A 1 81 ? -9.845 2.208 13.583 1.00 95.88 81 TYR A C 1
ATOM 645 O O . TYR A 1 81 ? -9.712 1.039 13.233 1.00 95.88 81 TYR A O 1
ATOM 653 N N . PHE A 1 82 ? -10.734 3.034 13.049 1.00 94.81 82 PHE A N 1
ATOM 654 C CA . PHE A 1 82 ? -11.674 2.692 11.991 1.00 94.81 82 PHE A CA 1
ATOM 655 C C . PHE A 1 82 ? -11.162 3.239 10.673 1.00 94.81 82 PHE A C 1
ATOM 657 O O . PHE A 1 82 ? -10.843 4.424 10.579 1.00 94.81 82 PHE A O 1
ATOM 664 N N . PHE A 1 83 ? -11.095 2.389 9.663 1.00 93.56 83 PHE A N 1
ATOM 665 C CA . PHE A 1 83 ? -10.561 2.737 8.364 1.00 93.56 83 PHE A CA 1
ATOM 666 C C . PHE A 1 83 ? -11.662 2.785 7.318 1.00 93.56 83 PHE A C 1
ATOM 668 O O . PHE A 1 83 ? -12.503 1.892 7.249 1.00 93.56 83 PHE A O 1
ATOM 675 N N . GLU A 1 84 ? -11.600 3.801 6.470 1.00 90.69 84 GLU A N 1
ATOM 676 C CA . GLU A 1 84 ? -12.321 3.851 5.205 1.00 90.69 84 GLU A CA 1
ATOM 677 C C . GLU A 1 84 ? -11.302 3.810 4.064 1.00 90.69 84 GLU A C 1
ATOM 679 O O . GLU A 1 84 ? -10.417 4.663 3.975 1.00 90.69 84 GLU A O 1
ATOM 684 N N . PHE A 1 85 ? -11.424 2.817 3.195 1.00 89.44 85 PHE A N 1
ATOM 685 C CA . PHE A 1 85 ? -10.546 2.588 2.063 1.00 89.44 85 PHE A CA 1
ATOM 686 C C . PHE A 1 85 ? -11.105 3.293 0.832 1.00 89.44 85 PHE A C 1
ATOM 688 O O . PHE A 1 85 ? -12.312 3.296 0.575 1.00 89.44 85 PHE A O 1
ATOM 695 N N . LYS A 1 86 ? -10.209 3.932 0.076 1.00 86.38 86 LYS A N 1
ATOM 696 C CA . LYS A 1 86 ? -10.530 4.601 -1.183 1.00 86.38 86 LYS A CA 1
ATOM 697 C C . LYS A 1 86 ? -9.478 4.286 -2.236 1.00 86.38 86 LYS A C 1
ATOM 699 O O . LYS A 1 86 ? -8.318 4.692 -2.123 1.00 86.38 86 LYS A O 1
ATOM 704 N N . LEU A 1 87 ? -9.889 3.554 -3.269 1.00 74.94 87 LEU A N 1
ATOM 705 C CA . LEU A 1 87 ? -9.042 3.248 -4.428 1.00 74.94 87 LEU A CA 1
ATOM 706 C C . LEU A 1 87 ? -9.178 4.289 -5.546 1.00 74.94 87 LEU A C 1
ATOM 708 O O . LEU A 1 87 ? -8.218 4.524 -6.276 1.00 74.94 87 LEU A O 1
ATOM 712 N N . GLY A 1 88 ? -10.347 4.926 -5.668 1.00 64.31 88 GLY A N 1
ATOM 713 C CA . GLY A 1 88 ? -10.594 6.047 -6.587 1.00 64.31 88 GLY A CA 1
ATOM 714 C C . GLY A 1 88 ? -10.288 7.422 -5.977 1.00 64.31 88 GLY A C 1
ATOM 715 O O . GLY A 1 88 ? -9.868 7.517 -4.824 1.00 64.31 88 GLY A O 1
ATOM 716 N N . ASP A 1 89 ? -10.521 8.508 -6.731 1.00 57.78 89 ASP A N 1
ATOM 717 C CA . ASP A 1 89 ? -10.549 9.858 -6.145 1.00 57.78 89 ASP A CA 1
ATOM 718 C C . ASP A 1 89 ? -11.760 9.940 -5.192 1.00 57.78 89 ASP A C 1
ATOM 720 O O . ASP A 1 89 ? -12.905 9.846 -5.653 1.00 57.78 89 ASP A O 1
ATOM 724 N N . PRO A 1 90 ? -11.554 10.124 -3.870 1.00 53.12 90 PRO A N 1
ATOM 725 C CA . PRO A 1 90 ? -12.647 10.203 -2.899 1.00 53.12 90 PRO A CA 1
ATOM 726 C C . PRO A 1 90 ? -13.667 11.299 -3.241 1.00 53.12 90 PRO A C 1
ATOM 728 O O . PRO A 1 90 ? -14.820 11.251 -2.808 1.00 53.12 90 PRO A O 1
ATOM 731 N N . ASN A 1 91 ? -13.259 12.299 -4.031 1.00 48.78 91 ASN A N 1
ATOM 732 C CA . ASN A 1 91 ? -14.117 13.403 -4.416 1.00 48.78 91 ASN A CA 1
ATOM 733 C C . ASN A 1 91 ? -15.228 13.017 -5.390 1.00 48.78 91 ASN A C 1
ATOM 735 O O . ASN A 1 91 ? -16.253 13.702 -5.369 1.00 48.78 91 ASN A O 1
ATOM 739 N N . ASP A 1 92 ? -15.063 11.979 -6.209 1.00 53.84 92 ASP A N 1
ATOM 740 C CA . ASP A 1 92 ? -16.009 11.687 -7.291 1.00 53.84 92 ASP A CA 1
ATOM 741 C C . ASP A 1 92 ? -17.273 10.991 -6.769 1.00 53.84 92 ASP A C 1
ATOM 743 O O . ASP A 1 92 ? -18.379 11.444 -7.057 1.00 53.84 92 ASP A O 1
ATOM 747 N N . VAL A 1 93 ? -17.141 10.025 -5.855 1.00 49.75 93 VAL A N 1
ATOM 748 C CA . VAL A 1 93 ? -18.295 9.341 -5.233 1.00 49.75 93 VAL A CA 1
ATOM 749 C C . VAL A 1 93 ? -19.052 10.265 -4.267 1.00 49.75 93 VAL A C 1
ATOM 751 O O . VAL A 1 93 ? -20.286 10.288 -4.227 1.00 49.75 93 VAL A O 1
ATOM 754 N N . LEU A 1 94 ? -18.330 11.096 -3.507 1.00 48.09 94 LEU A N 1
ATOM 755 C CA . LEU A 1 94 ? -18.949 12.042 -2.575 1.00 48.09 94 LEU A CA 1
ATOM 756 C C . LEU A 1 94 ? -19.596 13.231 -3.303 1.00 48.09 94 LEU A C 1
ATOM 758 O O . LEU A 1 94 ? -20.576 13.783 -2.810 1.00 48.09 94 LEU A O 1
ATOM 762 N N . LYS A 1 95 ? -19.096 13.662 -4.476 1.00 51.41 95 LYS A N 1
ATOM 763 C CA . LYS A 1 95 ? -19.694 14.770 -5.267 1.00 51.41 95 LYS A CA 1
ATOM 764 C C . LYS A 1 95 ? -21.116 14.462 -5.722 1.00 51.41 95 LYS A C 1
ATOM 766 O O . LYS A 1 95 ? -21.943 15.373 -5.760 1.00 51.41 95 LYS A O 1
ATOM 771 N N . GLU A 1 96 ? -21.413 13.208 -6.039 1.00 49.75 96 GLU A N 1
ATOM 772 C CA . GLU A 1 96 ? -22.737 12.829 -6.529 1.00 49.75 96 GLU A CA 1
ATOM 773 C C . GLU A 1 96 ? -23.785 12.751 -5.417 1.00 49.75 96 GLU A C 1
ATOM 775 O O . GLU A 1 96 ? -24.881 13.299 -5.569 1.00 49.75 96 GLU A O 1
ATOM 780 N N . LYS A 1 97 ? -23.436 12.174 -4.256 1.00 48.00 97 LYS A N 1
ATOM 781 C CA . LYS A 1 97 ? -24.312 12.188 -3.068 1.00 48.00 97 LYS A CA 1
ATOM 782 C C . LYS A 1 97 ? -24.552 13.615 -2.553 1.00 48.00 97 LYS A C 1
ATOM 784 O O . LYS A 1 97 ? -25.694 13.962 -2.252 1.00 48.00 97 LYS A O 1
ATOM 789 N N . ARG A 1 98 ? -23.517 14.474 -2.569 1.00 54.09 98 ARG A N 1
ATOM 790 C CA . ARG A 1 98 ? -23.594 15.915 -2.230 1.00 54.09 98 ARG A CA 1
ATOM 791 C C . ARG A 1 98 ? -24.689 16.655 -3.008 1.00 54.09 98 ARG A C 1
ATOM 793 O O . ARG A 1 98 ? -25.416 17.458 -2.431 1.00 54.09 98 ARG A O 1
ATOM 800 N N . LYS A 1 99 ? -24.835 16.379 -4.310 1.00 53.03 99 LYS A N 1
ATOM 801 C CA . LYS A 1 99 ? -25.827 17.054 -5.169 1.00 53.03 99 LYS A CA 1
ATOM 802 C C . LYS A 1 99 ? -27.274 16.646 -4.891 1.00 53.03 99 LYS A C 1
ATOM 804 O O . LYS A 1 99 ? -28.170 17.432 -5.178 1.00 53.03 99 LYS A O 1
ATOM 809 N N . LYS A 1 100 ? -27.514 15.433 -4.385 1.00 56.12 100 LYS A N 1
ATOM 810 C CA . LYS A 1 100 ? -28.873 14.896 -4.205 1.00 56.12 100 LYS A CA 1
ATOM 811 C C . LYS A 1 100 ? -29.525 15.300 -2.886 1.00 56.12 100 LYS A C 1
ATOM 813 O O . LYS A 1 100 ? -30.740 15.462 -2.864 1.00 56.12 100 LYS A O 1
ATOM 818 N N . GLU A 1 101 ? -28.749 15.457 -1.813 1.00 56.72 101 GLU A N 1
ATOM 819 C CA . GLU A 1 101 ? -29.305 15.623 -0.459 1.00 56.72 101 GLU A CA 1
ATOM 820 C C . GLU A 1 101 ? -29.192 17.046 0.108 1.00 56.72 101 GLU A C 1
ATOM 822 O O . GLU A 1 101 ? -29.828 17.338 1.113 1.00 56.72 101 GLU A O 1
ATOM 827 N N . ASN A 1 102 ? -28.437 17.949 -0.535 1.00 65.88 102 ASN A N 1
ATOM 828 C CA . ASN A 1 102 ? -28.235 19.338 -0.085 1.00 65.88 102 ASN A CA 1
ATOM 829 C C . ASN A 1 102 ? -27.694 19.468 1.363 1.00 65.88 102 ASN A C 1
ATOM 831 O O . ASN A 1 102 ? -27.835 20.518 1.985 1.00 65.88 102 ASN A O 1
ATOM 835 N N . LEU A 1 103 ? -27.083 18.397 1.881 1.00 63.69 103 LEU A N 1
ATOM 836 C CA . LEU A 1 103 ? -26.430 18.305 3.188 1.00 63.69 103 LEU A CA 1
ATOM 837 C C . LEU A 1 103 ? -24.912 18.354 3.017 1.00 63.69 103 LEU A C 1
ATOM 839 O O . LEU A 1 103 ? -24.375 17.925 1.988 1.00 63.69 103 LEU A O 1
ATOM 843 N N . ASN A 1 104 ? -24.211 18.853 4.033 1.00 74.38 104 ASN A N 1
ATOM 844 C CA . ASN A 1 104 ? -22.752 18.815 4.039 1.00 74.38 104 ASN A CA 1
ATOM 845 C C . ASN A 1 104 ? -22.231 17.421 4.467 1.00 74.38 104 ASN A C 1
ATOM 847 O O . ASN A 1 104 ? -22.957 16.597 5.023 1.00 74.38 104 ASN A O 1
ATOM 851 N N . GLU A 1 105 ? -20.964 17.117 4.170 1.00 72.25 105 GLU A N 1
ATOM 852 C CA . GLU A 1 105 ? -20.382 15.784 4.424 1.00 72.25 105 GLU A CA 1
ATOM 853 C C . GLU A 1 105 ? -20.331 15.408 5.907 1.00 72.25 105 GLU A C 1
ATOM 855 O O . GLU A 1 105 ? -20.412 14.230 6.251 1.00 72.25 105 GLU A O 1
ATOM 860 N N . GLU A 1 106 ? -20.205 16.400 6.784 1.00 77.75 106 GLU A N 1
ATOM 861 C CA . GLU A 1 106 ? -20.184 16.199 8.227 1.00 77.75 106 GLU A CA 1
ATOM 862 C C . GLU A 1 106 ? -21.562 15.765 8.744 1.00 77.75 106 GLU A C 1
ATOM 864 O O . GLU A 1 106 ? -21.656 14.810 9.515 1.00 77.75 106 GLU A O 1
ATOM 869 N N . GLU A 1 107 ? -22.635 16.384 8.251 1.00 78.81 107 GLU A N 1
ATOM 870 C CA . GLU A 1 107 ? -24.014 16.005 8.572 1.00 78.81 107 GLU A CA 1
ATOM 871 C C . GLU A 1 107 ? -24.327 14.574 8.119 1.00 78.81 107 GLU A C 1
ATOM 873 O O . GLU A 1 107 ? -24.912 13.798 8.873 1.00 78.81 107 GLU A O 1
ATOM 878 N N . ILE A 1 108 ? -23.896 14.187 6.914 1.00 80.56 108 ILE A N 1
ATOM 879 C CA . ILE A 1 108 ? -24.080 12.816 6.406 1.00 80.56 108 ILE A CA 1
ATOM 880 C C . ILE A 1 108 ? -23.267 11.810 7.231 1.00 80.56 108 ILE A C 1
ATOM 882 O O . ILE A 1 108 ? -23.718 10.689 7.459 1.00 80.56 108 ILE A O 1
ATOM 886 N N . PHE A 1 109 ? -22.076 12.194 7.688 1.00 83.81 109 PHE A N 1
ATOM 887 C CA . PHE A 1 109 ? -21.223 11.324 8.488 1.00 83.81 109 PHE A CA 1
ATOM 888 C C . PHE A 1 109 ? -21.775 11.090 9.899 1.00 83.81 109 PHE A C 1
ATOM 890 O O . PHE A 1 109 ? -21.717 9.963 10.386 1.00 83.81 109 PHE A O 1
ATOM 897 N N . LEU A 1 110 ? -22.297 12.130 10.556 1.00 86.75 110 LEU A N 1
ATOM 898 C CA . LEU A 1 110 ? -22.709 12.084 11.964 1.00 86.75 110 LEU A CA 1
ATOM 899 C C . LEU A 1 110 ? -24.193 11.751 12.184 1.00 86.75 110 LEU A C 1
ATOM 901 O O . LEU A 1 110 ? -24.577 11.467 13.319 1.00 86.75 110 LEU A O 1
ATOM 905 N N . ARG A 1 111 ? -25.038 11.784 11.144 1.00 86.50 111 ARG A N 1
ATOM 906 C CA . ARG A 1 111 ? -26.452 11.389 11.265 1.00 86.50 111 ARG A CA 1
ATOM 907 C C . ARG A 1 111 ? -26.613 9.892 11.519 1.00 86.50 111 ARG A C 1
ATOM 909 O O . ARG A 1 111 ? -25.740 9.095 11.185 1.00 86.50 111 ARG A O 1
ATOM 916 N N . GLU A 1 112 ? -27.776 9.507 12.033 1.00 86.50 112 GLU A N 1
ATOM 917 C CA . GLU A 1 112 ? -28.159 8.102 12.176 1.00 86.50 112 GLU A CA 1
ATOM 918 C C . GLU A 1 112 ? -28.032 7.357 10.833 1.00 86.50 112 GLU A C 1
ATOM 920 O O . GLU A 1 112 ? -28.485 7.834 9.790 1.00 86.50 112 GLU A O 1
ATOM 925 N N . GLY A 1 113 ? -27.343 6.213 10.855 1.00 82.62 113 GLY A N 1
ATOM 926 C CA . GLY A 1 113 ? -26.981 5.443 9.658 1.00 82.62 113 GLY A CA 1
ATOM 927 C C . GLY A 1 113 ? -25.716 5.919 8.925 1.00 82.62 113 GLY A C 1
ATOM 928 O O . GLY A 1 113 ? -25.267 5.246 8.001 1.00 82.62 113 GLY A O 1
ATOM 929 N N . GLY A 1 114 ? -25.119 7.046 9.321 1.00 84.88 114 GLY A N 1
ATOM 930 C CA . GLY A 1 114 ? -23.808 7.495 8.849 1.00 84.88 114 GLY A CA 1
ATOM 931 C C . GLY A 1 114 ? -22.650 6.785 9.558 1.00 84.88 114 GLY A C 1
ATOM 932 O O . GLY A 1 114 ? -22.788 6.324 10.694 1.00 84.88 114 GLY A O 1
ATOM 933 N N . TYR A 1 115 ? -21.481 6.730 8.907 1.00 85.75 115 TYR A N 1
ATOM 934 C CA . TYR A 1 115 ? -20.304 6.051 9.467 1.00 85.75 115 TYR A CA 1
ATOM 935 C C . TYR A 1 115 ? -19.870 6.619 10.824 1.00 85.75 115 TYR A C 1
ATOM 937 O O . TYR A 1 115 ? -19.558 5.873 11.744 1.00 85.75 115 TYR A O 1
ATOM 945 N N . GLY A 1 116 ? -19.874 7.941 10.986 1.00 89.06 116 GLY A N 1
ATOM 946 C CA . GLY A 1 116 ? -19.445 8.594 12.221 1.00 89.06 116 GLY A CA 1
ATOM 947 C C . GLY A 1 116 ? -20.359 8.264 13.387 1.00 89.06 116 GLY A C 1
ATOM 948 O O . GLY A 1 116 ? -19.877 7.996 14.486 1.00 89.06 116 GLY A O 1
ATOM 949 N N . TYR A 1 117 ? -21.665 8.207 13.127 1.00 90.12 117 TYR A N 1
ATOM 950 C CA . TYR A 1 117 ? -22.642 7.761 14.111 1.00 90.12 117 TYR A CA 1
ATOM 951 C C . TYR A 1 117 ? -22.391 6.311 14.542 1.00 90.12 117 TYR A C 1
ATOM 953 O O . TYR A 1 117 ? -22.294 6.037 15.740 1.00 90.12 117 TYR A O 1
ATOM 961 N N . GLY A 1 118 ? -22.233 5.384 13.591 1.00 92.31 118 GLY A N 1
ATOM 962 C CA . GLY A 1 118 ? -21.992 3.973 13.909 1.00 92.31 118 GLY A CA 1
ATOM 963 C C . GLY A 1 118 ? -20.688 3.759 14.681 1.00 92.31 118 GLY A C 1
ATOM 964 O O . GLY A 1 118 ? -20.685 3.072 15.706 1.00 92.31 118 GLY A O 1
ATOM 965 N N . ILE A 1 119 ? -19.610 4.445 14.284 1.00 93.62 119 ILE A N 1
ATOM 966 C CA . ILE A 1 119 ? -18.330 4.434 15.007 1.00 93.62 119 ILE A CA 1
ATOM 967 C C . ILE A 1 119 ? -18.506 4.915 16.452 1.00 93.62 119 ILE A C 1
ATOM 969 O O . ILE A 1 119 ? -17.990 4.284 17.376 1.00 93.62 119 ILE A O 1
ATOM 973 N N . GLN A 1 120 ? -19.241 6.010 16.673 1.00 92.50 120 GLN A N 1
ATOM 974 C CA . GLN A 1 120 ? -19.498 6.531 18.019 1.00 92.50 120 GLN A CA 1
ATOM 975 C C . GLN A 1 120 ? -20.256 5.519 18.882 1.00 92.50 120 GLN A C 1
ATOM 977 O O . GLN A 1 120 ? -19.841 5.261 20.013 1.00 92.50 120 GLN A O 1
ATOM 982 N N . GLN A 1 121 ? -21.317 4.899 18.354 1.00 92.88 121 GLN A N 1
ATOM 983 C CA . GLN A 1 121 ? -22.073 3.874 19.085 1.00 92.88 121 GLN A CA 1
ATOM 984 C C . GLN A 1 121 ? -21.207 2.661 19.424 1.00 92.88 121 GLN A C 1
ATOM 986 O O . GLN A 1 121 ? -21.250 2.143 20.546 1.00 92.88 121 GLN A O 1
ATOM 991 N N . ARG A 1 122 ? -20.366 2.232 18.481 1.00 93.50 122 ARG A N 1
ATOM 992 C CA . ARG A 1 122 ? -19.440 1.123 18.694 1.00 93.50 122 ARG A CA 1
ATOM 993 C C . ARG A 1 122 ? -18.393 1.446 19.754 1.00 93.50 122 ARG A C 1
ATOM 995 O O . ARG A 1 122 ? -18.166 0.635 20.647 1.00 93.50 122 ARG A O 1
ATOM 1002 N N . CYS A 1 123 ? -17.818 2.643 19.714 1.00 93.88 123 CYS A N 1
ATOM 1003 C CA . CYS A 1 123 ? -16.864 3.116 20.714 1.00 93.88 123 CYS A CA 1
ATOM 1004 C C . CYS A 1 123 ? -17.480 3.215 22.114 1.00 93.88 123 CYS A C 1
ATOM 1006 O O . CYS A 1 123 ? -16.861 2.769 23.079 1.00 93.88 123 CYS A O 1
ATOM 1008 N N . LEU A 1 124 ? -18.713 3.725 22.227 1.00 93.12 124 LEU A N 1
ATOM 1009 C CA . LEU A 1 124 ? -19.462 3.759 23.488 1.00 93.12 124 LEU A CA 1
ATOM 1010 C C . LEU A 1 124 ? -19.704 2.348 24.035 1.00 93.12 124 LEU A C 1
ATOM 1012 O O . LEU A 1 124 ? -19.453 2.091 25.210 1.00 93.12 124 LEU A O 1
ATOM 1016 N N . THR A 1 125 ? -20.130 1.423 23.173 1.00 93.25 125 THR A N 1
ATOM 1017 C CA . THR A 1 125 ? -20.408 0.026 23.544 1.00 93.25 125 THR A CA 1
ATOM 1018 C C . THR A 1 125 ? -19.144 -0.711 23.988 1.00 93.25 125 THR A C 1
ATOM 1020 O O . THR A 1 125 ? -19.173 -1.484 24.942 1.00 93.25 125 THR A O 1
ATOM 1023 N N . CYS A 1 126 ? -18.021 -0.478 23.307 1.00 91.31 126 CYS A N 1
ATOM 1024 C CA . CYS A 1 126 ? -16.748 -1.131 23.603 1.00 91.31 126 CYS A CA 1
ATOM 1025 C C . CYS A 1 126 ? -15.904 -0.396 24.658 1.00 91.31 126 CYS A C 1
ATOM 1027 O O . CYS A 1 126 ? -14.877 -0.927 25.076 1.00 91.31 126 CYS A O 1
ATOM 1029 N N . GLY A 1 127 ? -16.308 0.801 25.094 1.00 93.56 127 GLY A N 1
ATOM 1030 C CA . GLY A 1 127 ? -15.552 1.614 26.050 1.00 93.56 127 GLY A CA 1
ATOM 1031 C C . GLY A 1 127 ? -14.204 2.109 25.510 1.00 93.56 127 GLY A C 1
ATOM 1032 O O . GLY A 1 127 ? -13.233 2.186 26.266 1.00 93.56 127 GLY A O 1
ATOM 1033 N N . THR A 1 128 ? -14.127 2.418 24.212 1.00 94.00 128 THR A N 1
ATOM 1034 C CA . THR A 1 128 ? -12.898 2.844 23.522 1.00 94.00 128 THR A CA 1
ATOM 1035 C C . THR A 1 128 ? -12.998 4.275 23.002 1.00 94.00 128 THR A C 1
ATOM 1037 O O . THR A 1 128 ? -14.080 4.730 22.643 1.00 94.00 128 THR A O 1
ATOM 1040 N N . ALA A 1 129 ? -11.869 4.970 22.884 1.00 93.12 129 ALA A N 1
ATOM 1041 C CA . ALA A 1 129 ? -11.772 6.210 22.119 1.00 93.12 129 ALA A CA 1
ATOM 1042 C C . ALA A 1 129 ? -11.634 5.901 20.617 1.00 93.12 129 ALA A C 1
ATOM 1044 O O . ALA A 1 129 ? -10.916 4.975 20.234 1.00 93.12 129 ALA A O 1
ATOM 1045 N N . GLY A 1 130 ? -12.356 6.652 19.783 1.00 93.44 130 GLY A N 1
ATOM 1046 C CA . GLY A 1 130 ? -12.460 6.393 18.349 1.00 93.44 130 GLY A CA 1
ATOM 1047 C C . GLY A 1 130 ? -11.543 7.276 17.509 1.00 93.44 130 GLY A C 1
ATOM 1048 O O . GLY A 1 130 ? -11.506 8.497 17.667 1.00 93.44 130 GLY A O 1
ATOM 1049 N N . ASN A 1 131 ? -10.847 6.650 16.569 1.00 93.88 131 ASN A N 1
ATOM 1050 C CA . ASN A 1 131 ? -10.032 7.300 15.553 1.00 93.88 131 ASN A CA 1
ATOM 1051 C C . ASN A 1 131 ? -10.559 6.868 14.186 1.00 93.88 131 ASN A C 1
ATOM 1053 O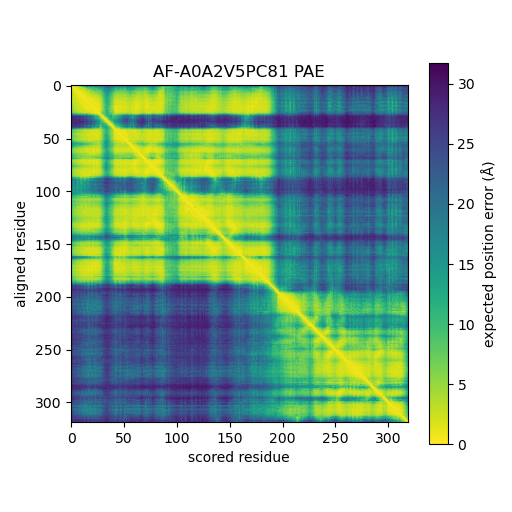 O . ASN A 1 131 ? -10.757 5.677 13.961 1.00 93.88 131 ASN A O 1
ATOM 1057 N N . TYR A 1 132 ? -10.787 7.813 13.284 1.00 92.62 132 TYR A N 1
ATOM 1058 C CA . TYR A 1 132 ? -11.259 7.548 11.933 1.00 92.62 132 TYR A CA 1
ATOM 1059 C C . TYR A 1 132 ? -10.189 7.926 10.912 1.00 92.62 132 TYR A C 1
ATOM 1061 O O . TYR A 1 132 ? -9.730 9.070 10.869 1.00 92.62 132 TYR A O 1
ATOM 1069 N N . ILE A 1 133 ? -9.797 6.956 10.092 1.00 91.94 133 ILE A N 1
ATOM 1070 C CA . ILE A 1 133 ? -8.691 7.055 9.148 1.00 91.94 133 ILE A CA 1
ATOM 1071 C C . ILE A 1 133 ? -9.230 6.825 7.744 1.00 91.94 133 ILE A C 1
ATOM 1073 O O . ILE A 1 133 ? -9.674 5.728 7.421 1.00 91.94 133 ILE A O 1
ATOM 1077 N N . VAL A 1 134 ? -9.144 7.833 6.880 1.00 90.06 134 VAL A N 1
ATOM 1078 C CA . VAL A 1 134 ? -9.391 7.615 5.448 1.00 90.06 134 VAL A CA 1
ATOM 1079 C C . VAL A 1 134 ? -8.073 7.287 4.766 1.00 90.06 134 VAL A C 1
ATOM 1081 O O . VAL A 1 134 ? -7.150 8.101 4.776 1.00 90.06 134 VAL A O 1
ATOM 1084 N N . LEU A 1 135 ? -7.990 6.104 4.170 1.00 90.00 135 LEU A N 1
ATOM 1085 C CA . LEU A 1 135 ? -6.843 5.643 3.404 1.00 90.00 135 LEU A CA 1
ATOM 1086 C C . LEU A 1 135 ? -7.114 5.829 1.909 1.00 90.00 135 LEU A C 1
ATOM 1088 O O . LEU A 1 135 ? -8.024 5.210 1.362 1.00 90.00 135 LEU A O 1
ATOM 1092 N N . GLY A 1 136 ? -6.317 6.662 1.241 1.00 87.56 136 GLY A N 1
ATOM 1093 C CA . GLY A 1 136 ? -6.526 6.977 -0.174 1.00 87.56 136 GLY A CA 1
ATOM 1094 C C . GLY A 1 136 ? -5.250 7.238 -0.970 1.00 87.56 136 GLY A C 1
ATOM 1095 O O . GLY A 1 136 ? -4.134 6.982 -0.525 1.00 87.56 136 GLY A O 1
ATOM 1096 N N . SER A 1 137 ? -5.398 7.764 -2.184 1.00 76.25 137 SER A N 1
ATOM 1097 C CA . SER A 1 137 ? -4.258 8.116 -3.047 1.00 76.25 137 SER A CA 1
ATOM 1098 C C . SER A 1 137 ? -3.534 9.393 -2.606 1.00 76.25 137 SER A C 1
ATOM 1100 O O . SER A 1 137 ? -2.356 9.570 -2.904 1.00 76.25 137 SER A O 1
ATOM 1102 N N . LYS A 1 138 ? -4.215 10.295 -1.889 1.00 77.69 138 LYS A N 1
ATOM 1103 C CA . LYS A 1 138 ? -3.677 11.595 -1.463 1.00 77.69 138 LYS A CA 1
ATOM 1104 C C . LYS A 1 138 ? -4.146 11.944 -0.059 1.00 77.69 138 LYS A C 1
ATOM 1106 O O . LYS A 1 138 ? -5.264 11.610 0.325 1.00 77.69 138 LYS A O 1
ATOM 1111 N N . ARG A 1 139 ? -3.304 12.668 0.683 1.00 81.19 139 ARG A N 1
ATOM 1112 C CA . ARG A 1 139 ? -3.704 13.264 1.960 1.00 81.19 139 ARG A CA 1
ATOM 1113 C C . ARG A 1 139 ? -4.651 14.431 1.715 1.00 81.19 139 ARG A C 1
ATOM 1115 O O . ARG A 1 139 ? -4.457 15.226 0.797 1.00 81.19 139 ARG A O 1
ATOM 1122 N N . PHE A 1 140 ? -5.647 14.541 2.574 1.00 75.62 140 PHE A N 1
ATOM 1123 C CA . PHE A 1 140 ? -6.577 15.656 2.627 1.00 75.62 140 PHE A CA 1
ATOM 1124 C C . PHE A 1 140 ? -6.992 15.922 4.073 1.00 75.62 140 PHE A C 1
ATOM 1126 O O . PHE A 1 140 ? -6.874 15.059 4.948 1.00 75.62 140 PHE A O 1
ATOM 1133 N N . ASP A 1 141 ? -7.457 17.137 4.331 1.00 71.31 141 ASP A N 1
ATOM 1134 C CA . ASP A 1 141 ? -7.941 17.504 5.652 1.00 71.31 141 ASP A CA 1
ATOM 1135 C C . ASP A 1 141 ? -9.325 16.881 5.870 1.00 71.31 141 ASP A C 1
ATOM 1137 O O . ASP A 1 141 ? -10.304 17.277 5.229 1.00 71.31 141 ASP A O 1
ATOM 1141 N N . VAL A 1 142 ? -9.402 15.870 6.739 1.00 69.56 142 VAL A N 1
ATOM 1142 C CA . VAL A 1 142 ? -10.668 15.237 7.127 1.00 69.56 142 VAL A CA 1
ATOM 1143 C C . VAL A 1 142 ? -11.338 16.151 8.151 1.00 69.56 142 VAL A C 1
ATOM 1145 O O . VAL A 1 142 ? -11.382 15.855 9.343 1.00 69.56 142 VAL A O 1
ATOM 1148 N N . LYS A 1 143 ? -11.831 17.306 7.692 1.00 63.62 143 LYS A N 1
ATOM 1149 C CA . LYS A 1 143 ? -12.540 18.272 8.538 1.00 63.62 143 LYS A CA 1
ATOM 1150 C C . LYS A 1 143 ? -13.905 17.716 8.924 1.00 63.62 143 LYS A C 1
ATOM 1152 O O . LYS A 1 143 ? -14.901 17.969 8.256 1.00 63.62 143 LYS A O 1
ATOM 1157 N N . ARG A 1 144 ? -13.937 16.929 9.993 1.00 69.56 144 ARG A N 1
ATOM 1158 C CA . ARG A 1 144 ? -15.159 16.450 10.641 1.00 69.56 144 ARG A CA 1
ATOM 1159 C C . ARG A 1 144 ? -15.049 16.851 12.108 1.00 69.56 144 ARG A C 1
ATOM 1161 O O . ARG A 1 144 ? -14.238 16.276 12.831 1.00 69.56 144 ARG A O 1
ATOM 1168 N N . ASN A 1 145 ? -15.797 17.865 12.542 1.00 63.78 145 ASN A N 1
ATOM 1169 C CA . ASN A 1 145 ? -15.779 18.347 13.924 1.00 63.78 145 ASN A CA 1
ATOM 1170 C C . ASN A 1 145 ? -16.607 17.407 14.809 1.00 63.78 145 ASN A C 1
ATOM 1172 O O . ASN A 1 145 ? -17.654 17.762 15.347 1.00 63.78 145 ASN A O 1
ATOM 1176 N N . SER A 1 146 ? -16.116 16.182 14.989 1.00 69.94 146 SER A N 1
ATOM 1177 C CA . SER A 1 146 ? -16.673 15.259 15.968 1.00 69.94 146 SER A CA 1
ATOM 1178 C C . SER A 1 146 ? -15.958 15.444 17.308 1.00 69.94 146 SER A C 1
ATOM 1180 O O . SER A 1 146 ? -14.751 15.215 17.383 1.00 69.94 146 SER A O 1
ATOM 1182 N N . PRO A 1 147 ? -16.658 15.808 18.396 1.00 67.38 147 PRO A N 1
ATOM 1183 C CA . PRO A 1 147 ? -16.027 15.965 19.707 1.00 67.38 147 PRO A CA 1
ATOM 1184 C C . PRO A 1 147 ? -15.503 14.642 20.290 1.00 67.38 147 PRO A C 1
ATOM 1186 O O . PRO A 1 147 ? -14.747 14.660 21.257 1.00 67.38 147 PRO A O 1
ATOM 1189 N N . SER A 1 148 ? -15.904 13.498 19.727 1.00 80.56 148 SER A N 1
ATOM 1190 C CA . SER A 1 148 ? -15.572 12.159 20.225 1.00 80.56 148 SER A CA 1
ATOM 1191 C C . SER A 1 148 ? -14.741 11.309 19.261 1.00 80.56 148 SER A C 1
ATOM 1193 O O . SER A 1 148 ? -14.361 10.202 19.644 1.00 80.56 148 SER A O 1
ATOM 1195 N N . LEU A 1 149 ? -14.444 11.801 18.049 1.00 87.44 149 LEU A N 1
ATOM 1196 C CA . LEU A 1 149 ? -13.642 11.086 17.053 1.00 87.44 149 LEU A CA 1
ATOM 1197 C C . LEU A 1 149 ? -12.492 11.943 16.537 1.00 87.44 149 LEU A C 1
ATOM 1199 O O . LEU A 1 149 ? -12.701 13.045 16.033 1.00 87.44 149 LEU A O 1
ATOM 1203 N N . VAL A 1 150 ? -11.284 11.389 16.570 1.00 89.88 150 VAL A N 1
ATOM 1204 C CA . VAL A 1 150 ? -10.127 11.996 15.908 1.00 89.88 150 VAL A CA 1
ATOM 1205 C C . VAL A 1 150 ? -10.107 11.530 14.456 1.00 89.88 150 VAL A C 1
ATOM 1207 O O . VAL A 1 150 ? -9.993 10.335 14.199 1.00 89.88 150 VAL A O 1
ATOM 1210 N N . CYS A 1 151 ? -10.229 12.455 13.504 1.00 88.50 151 CYS A N 1
ATOM 1211 C CA . CYS A 1 151 ? -10.287 12.136 12.076 1.00 88.50 151 CYS A CA 1
ATOM 1212 C C . CYS A 1 151 ? -9.007 12.581 11.358 1.00 88.50 151 CYS A C 1
ATOM 1214 O O . CYS A 1 151 ? -8.576 13.721 11.519 1.00 88.50 151 CYS A O 1
ATOM 1216 N N . PHE A 1 152 ? -8.409 11.713 10.544 1.00 88.00 152 PHE A N 1
ATOM 1217 C CA . PHE A 1 152 ? -7.267 12.068 9.695 1.00 88.00 152 PHE A CA 1
ATOM 1218 C C . PHE A 1 152 ? -7.193 11.193 8.442 1.00 88.00 152 PHE A C 1
ATOM 1220 O O . PHE A 1 152 ? -7.878 10.179 8.327 1.00 88.00 152 PHE A O 1
ATOM 1227 N N . SER A 1 153 ? -6.375 11.602 7.473 1.00 89.38 153 SER A N 1
ATOM 1228 C CA . SER A 1 153 ? -6.133 10.831 6.252 1.00 89.38 153 SER A CA 1
ATOM 1229 C C . SER A 1 153 ? -4.722 10.248 6.222 1.00 89.38 153 SER A C 1
ATOM 1231 O O . SER A 1 153 ? -3.770 10.820 6.764 1.00 89.38 153 SER A O 1
ATOM 1233 N N . LYS A 1 154 ? -4.602 9.093 5.571 1.00 90.88 154 LYS A N 1
ATOM 1234 C CA . LYS A 1 154 ? -3.355 8.394 5.250 1.00 90.88 154 LYS A CA 1
ATOM 1235 C C . LYS A 1 154 ? -3.369 8.012 3.775 1.00 90.88 154 LYS A C 1
ATOM 1237 O O . LYS A 1 154 ? -4.419 8.019 3.128 1.00 90.88 154 LYS A O 1
ATOM 1242 N N . THR A 1 155 ? -2.204 7.700 3.231 1.00 87.94 155 THR A N 1
ATOM 1243 C CA . THR A 1 155 ? -2.065 7.294 1.836 1.00 87.94 155 THR A CA 1
ATOM 1244 C C . THR A 1 155 ? -1.672 5.837 1.694 1.00 87.94 155 THR A C 1
ATOM 1246 O O . THR A 1 155 ? -1.078 5.235 2.585 1.00 87.94 155 THR A O 1
ATOM 1249 N N . TRP A 1 156 ? -1.938 5.280 0.517 1.00 85.94 156 TRP A N 1
ATOM 1250 C CA . TRP A 1 156 ? -1.396 3.986 0.111 1.00 85.94 156 TRP A CA 1
ATOM 1251 C C . TRP A 1 156 ? 0.141 3.934 0.186 1.00 85.94 156 TRP A C 1
ATOM 1253 O O . TRP A 1 156 ? 0.701 2.882 0.484 1.00 85.94 156 TRP A O 1
ATOM 1263 N N . SER A 1 157 ? 0.826 5.068 -0.008 1.00 83.50 157 SER A N 1
ATOM 1264 C CA . SER A 1 157 ? 2.280 5.167 0.174 1.00 83.50 157 SER A CA 1
ATOM 1265 C C . SER A 1 157 ? 2.692 5.009 1.637 1.00 83.50 157 SER A C 1
ATOM 1267 O O . SER A 1 157 ? 3.698 4.361 1.899 1.00 83.50 157 SER A O 1
ATOM 1269 N N . ASP A 1 158 ? 1.890 5.508 2.588 1.00 89.00 158 ASP A N 1
ATOM 1270 C CA . ASP A 1 158 ? 2.162 5.311 4.018 1.00 89.00 158 ASP A CA 1
ATOM 1271 C C . ASP A 1 158 ? 2.190 3.805 4.375 1.00 89.00 158 ASP A C 1
ATOM 1273 O O . ASP A 1 158 ? 2.978 3.382 5.222 1.00 89.00 158 ASP A O 1
ATOM 1277 N N . ILE A 1 159 ? 1.367 2.980 3.707 1.00 89.00 159 ILE A N 1
ATOM 1278 C CA . ILE A 1 159 ? 1.370 1.513 3.870 1.00 89.00 159 ILE A CA 1
ATOM 1279 C C . ILE A 1 159 ? 2.585 0.883 3.197 1.00 89.00 159 ILE A C 1
ATOM 1281 O O . ILE A 1 159 ? 3.234 0.026 3.793 1.00 89.00 159 ILE A O 1
ATOM 1285 N N . TYR A 1 160 ? 2.902 1.295 1.969 1.00 81.38 160 TYR A N 1
ATOM 1286 C CA . TYR A 1 160 ? 4.082 0.803 1.257 1.00 81.38 160 TYR A CA 1
ATOM 1287 C C . TYR A 1 160 ? 5.370 1.047 2.063 1.00 81.38 160 TYR A C 1
ATOM 1289 O O . TYR A 1 160 ? 6.215 0.161 2.189 1.00 81.38 160 TYR A O 1
ATOM 1297 N N . ASP A 1 161 ? 5.467 2.205 2.719 1.00 80.69 161 ASP A N 1
ATOM 1298 C CA . ASP A 1 161 ? 6.595 2.566 3.575 1.00 80.69 161 ASP A CA 1
ATOM 1299 C C . ASP A 1 161 ? 6.697 1.718 4.853 1.00 80.69 161 ASP A C 1
ATOM 1301 O O . ASP A 1 161 ? 7.693 1.827 5.571 1.00 80.69 161 ASP A O 1
ATOM 1305 N N . CYS A 1 162 ? 5.717 0.869 5.179 1.00 81.94 162 CYS A N 1
ATOM 1306 C CA . CYS A 1 162 ? 5.789 -0.024 6.339 1.00 81.94 162 CYS A CA 1
ATOM 1307 C C . CYS A 1 162 ? 6.818 -1.164 6.190 1.00 81.94 162 CYS A C 1
ATOM 1309 O O . CYS A 1 162 ? 6.971 -1.932 7.132 1.00 81.94 162 CYS A O 1
ATOM 1311 N N . ASP A 1 163 ? 7.544 -1.230 5.065 1.00 67.19 163 ASP A N 1
ATOM 1312 C CA . ASP A 1 163 ? 8.674 -2.141 4.813 1.00 67.19 163 ASP A CA 1
ATOM 1313 C C . ASP A 1 163 ? 8.303 -3.618 5.046 1.00 67.19 163 ASP A C 1
ATOM 1315 O O . ASP A 1 163 ? 8.685 -4.259 6.026 1.00 67.19 163 ASP A O 1
ATOM 1319 N N . GLY A 1 164 ? 7.491 -4.149 4.128 1.00 64.69 164 GLY A N 1
ATOM 1320 C CA . GLY A 1 164 ? 6.964 -5.512 4.157 1.00 64.69 164 GLY A CA 1
ATOM 1321 C C . GLY A 1 164 ? 8.016 -6.587 3.877 1.00 64.69 164 GLY A C 1
ATOM 1322 O O . GLY A 1 164 ? 8.035 -7.168 2.794 1.00 64.69 164 GLY A O 1
ATOM 1323 N N . LYS A 1 165 ? 8.890 -6.869 4.848 1.00 68.94 165 LYS A N 1
ATOM 1324 C CA . LYS A 1 165 ? 9.947 -7.887 4.705 1.00 68.94 165 LYS A CA 1
ATOM 1325 C C . LYS A 1 165 ? 9.433 -9.321 4.735 1.00 68.94 165 LYS A C 1
ATOM 1327 O O . LYS A 1 165 ? 10.071 -10.192 4.137 1.00 68.94 165 LYS A O 1
ATOM 1332 N N . SER A 1 166 ? 8.316 -9.568 5.420 1.00 74.12 166 SER A N 1
ATOM 1333 C CA . SER A 1 166 ? 7.701 -10.892 5.488 1.00 74.12 166 SER A CA 1
ATOM 1334 C C . SER A 1 166 ? 7.121 -11.297 4.135 1.00 74.12 166 SER A C 1
ATOM 1336 O O . SER A 1 166 ? 6.704 -10.457 3.335 1.00 74.12 166 SER A O 1
ATOM 1338 N N . ASP A 1 167 ? 7.081 -12.601 3.862 1.00 74.38 167 ASP A N 1
ATOM 1339 C CA . ASP A 1 167 ? 6.530 -13.096 2.598 1.00 74.38 167 ASP A CA 1
ATOM 1340 C C . ASP A 1 167 ? 5.036 -12.773 2.464 1.00 74.38 167 ASP A C 1
ATOM 1342 O O . ASP A 1 167 ? 4.589 -12.402 1.379 1.00 74.38 167 ASP A O 1
ATOM 1346 N N . LEU A 1 168 ? 4.297 -12.761 3.579 1.00 80.81 168 LEU A N 1
ATOM 1347 C CA . LEU A 1 168 ? 2.911 -12.295 3.619 1.00 80.81 168 LEU A CA 1
ATOM 1348 C C . LEU A 1 168 ? 2.783 -10.812 3.260 1.00 80.81 168 LEU A C 1
ATOM 1350 O O . LEU A 1 168 ? 1.934 -10.458 2.443 1.00 80.81 168 LEU A O 1
ATOM 1354 N N . ALA A 1 169 ? 3.634 -9.939 3.804 1.00 82.38 169 ALA A N 1
ATOM 1355 C CA . ALA A 1 169 ? 3.606 -8.522 3.449 1.00 82.38 169 ALA A CA 1
ATOM 1356 C C . ALA A 1 169 ? 3.992 -8.288 1.977 1.00 82.38 169 ALA A C 1
ATOM 1358 O O . ALA A 1 169 ? 3.394 -7.447 1.301 1.00 82.38 169 ALA A O 1
ATOM 1359 N N . LYS A 1 170 ? 4.921 -9.081 1.427 1.00 78.06 170 LYS A N 1
ATOM 1360 C CA . LYS A 1 170 ? 5.224 -9.056 -0.013 1.00 78.06 170 LYS A CA 1
ATOM 1361 C C . LYS A 1 170 ? 4.024 -9.490 -0.854 1.00 78.06 170 LYS A C 1
ATOM 1363 O O . LYS A 1 170 ? 3.755 -8.870 -1.883 1.00 78.06 170 LYS A O 1
ATOM 1368 N N . ASP A 1 171 ? 3.306 -10.532 -0.445 1.00 80.19 171 ASP A N 1
ATOM 1369 C CA . ASP A 1 171 ? 2.121 -11.021 -1.157 1.00 80.19 171 ASP A CA 1
ATOM 1370 C C . ASP A 1 171 ? 0.950 -10.031 -1.073 1.00 80.19 171 ASP A C 1
ATOM 1372 O O . ASP A 1 171 ? 0.264 -9.805 -2.077 1.00 80.19 171 ASP A O 1
ATOM 1376 N N . LEU A 1 172 ? 0.787 -9.346 0.064 1.00 86.81 172 LEU A N 1
ATOM 1377 C CA . LEU A 1 172 ? -0.094 -8.184 0.198 1.00 86.81 172 LEU A CA 1
ATOM 1378 C C . LEU A 1 172 ? 0.258 -7.120 -0.840 1.00 86.81 172 LEU A C 1
ATOM 1380 O O . LEU A 1 172 ? -0.602 -6.723 -1.623 1.00 86.81 172 LEU A O 1
ATOM 1384 N N . PHE A 1 173 ? 1.516 -6.682 -0.892 1.00 84.50 173 PHE A N 1
ATOM 1385 C CA . PHE A 1 173 ? 1.936 -5.622 -1.809 1.00 84.50 173 PHE A CA 1
ATOM 1386 C C . PHE A 1 173 ? 1.732 -6.013 -3.279 1.00 84.50 173 PHE A C 1
ATOM 1388 O O . PHE A 1 173 ? 1.234 -5.206 -4.059 1.00 84.50 173 PHE A O 1
ATOM 1395 N N . ARG A 1 174 ? 2.010 -7.264 -3.672 1.00 76.25 174 ARG A N 1
ATOM 1396 C CA . ARG A 1 174 ? 1.720 -7.753 -5.039 1.00 76.25 174 ARG A CA 1
ATOM 1397 C C . ARG A 1 174 ? 0.230 -7.764 -5.363 1.00 76.25 174 ARG A C 1
ATOM 1399 O O . ARG A 1 174 ? -0.169 -7.443 -6.484 1.00 76.25 174 ARG A O 1
ATOM 1406 N N . SER A 1 175 ? -0.595 -8.133 -4.392 1.00 80.69 175 SER A N 1
ATOM 1407 C CA . SER A 1 175 ? -2.046 -8.171 -4.555 1.00 80.69 175 SER A CA 1
ATOM 1408 C C . SER A 1 175 ? -2.628 -6.763 -4.683 1.00 80.69 175 SER A C 1
ATOM 1410 O O . SER A 1 175 ? -3.421 -6.512 -5.588 1.00 80.69 175 SER A O 1
ATOM 1412 N N . LEU A 1 176 ? -2.167 -5.813 -3.860 1.00 83.25 176 LEU A N 1
ATOM 1413 C CA . LEU A 1 176 ? -2.498 -4.390 -3.997 1.00 83.25 176 LEU A CA 1
ATOM 1414 C C . LEU A 1 176 ? -2.014 -3.833 -5.348 1.00 83.25 176 LEU A C 1
ATOM 1416 O O . LEU A 1 176 ? -2.735 -3.086 -6.008 1.00 83.25 176 LEU A O 1
ATOM 1420 N N . GLY A 1 177 ? -0.844 -4.268 -5.821 1.00 72.88 177 GLY A N 1
ATOM 1421 C CA . GLY A 1 177 ? -0.368 -3.975 -7.171 1.00 72.88 177 GLY A CA 1
ATOM 1422 C C . GLY A 1 177 ? -1.323 -4.482 -8.248 1.00 72.88 177 GLY A C 1
ATOM 1423 O O . GLY A 1 177 ? -1.705 -3.727 -9.140 1.00 72.88 177 GLY A O 1
ATOM 1424 N N . SER A 1 178 ? -1.796 -5.725 -8.130 1.00 73.12 178 SER A N 1
ATOM 1425 C CA . SER A 1 178 ? -2.757 -6.346 -9.060 1.00 73.12 178 SER A CA 1
ATOM 1426 C C . SER A 1 178 ? -4.095 -5.601 -9.133 1.00 73.12 178 SER A C 1
ATOM 1428 O O . SER A 1 178 ? -4.751 -5.602 -10.178 1.00 73.12 178 SER A O 1
ATOM 1430 N N . LEU A 1 179 ? -4.468 -4.889 -8.066 1.00 74.38 179 LEU A N 1
ATOM 1431 C CA . LEU A 1 179 ? -5.614 -3.976 -8.043 1.00 74.38 179 LEU A CA 1
ATOM 1432 C C . LEU A 1 179 ? -5.354 -2.615 -8.719 1.00 74.38 179 LEU A C 1
ATOM 1434 O O . LEU A 1 179 ? -6.286 -1.820 -8.857 1.00 74.38 179 LEU A O 1
ATOM 1438 N N . LYS A 1 180 ? -4.129 -2.375 -9.200 1.00 71.56 180 LYS A N 1
ATOM 1439 C CA . LYS A 1 180 ? -3.617 -1.126 -9.788 1.00 71.56 180 LYS A CA 1
ATOM 1440 C C . LYS A 1 180 ? -3.526 0.047 -8.807 1.00 71.56 180 LYS A C 1
ATOM 1442 O O . LYS A 1 180 ? -3.793 1.187 -9.176 1.00 71.56 180 LYS A O 1
ATOM 1447 N N . ILE A 1 181 ? -3.148 -0.226 -7.562 1.00 74.94 181 ILE A N 1
ATOM 1448 C CA . ILE A 1 181 ? -2.944 0.812 -6.544 1.00 74.94 181 ILE A CA 1
ATOM 1449 C C . ILE A 1 181 ? -1.547 1.412 -6.729 1.00 74.94 181 ILE A C 1
ATOM 1451 O O . ILE A 1 181 ? -0.558 0.695 -6.627 1.00 74.94 181 ILE A O 1
ATOM 1455 N N . GLU A 1 182 ? -1.483 2.714 -7.017 1.00 69.50 182 GLU A N 1
ATOM 1456 C CA . GLU A 1 182 ? -0.316 3.431 -7.573 1.00 69.50 182 GLU A CA 1
ATOM 1457 C C . GLU A 1 182 ? 1.033 3.194 -6.847 1.00 69.50 182 GLU A C 1
ATOM 1459 O O . GLU A 1 182 ? 2.036 3.036 -7.531 1.00 69.50 182 GLU A O 1
ATOM 1464 N N . PRO A 1 183 ? 1.120 3.049 -5.506 1.00 70.00 183 PRO A N 1
ATOM 1465 C CA . PRO A 1 183 ? 2.391 2.727 -4.840 1.00 70.00 183 PRO A CA 1
ATOM 1466 C C . PRO A 1 183 ? 2.829 1.259 -4.936 1.00 70.00 183 PRO A C 1
ATOM 1468 O O . PRO A 1 183 ? 3.912 0.931 -4.469 1.00 70.00 183 PRO A O 1
ATOM 1471 N N . PHE A 1 184 ? 1.991 0.367 -5.465 1.00 73.12 184 PHE A N 1
ATOM 1472 C CA . PHE A 1 184 ? 2.215 -1.083 -5.479 1.00 73.12 184 PHE A CA 1
ATOM 1473 C C . PHE A 1 184 ? 2.193 -1.685 -6.888 1.00 73.12 184 PHE A C 1
ATOM 1475 O O . PHE A 1 184 ? 2.525 -2.854 -7.065 1.00 73.12 184 PHE A O 1
ATOM 1482 N N . THR A 1 185 ? 1.770 -0.926 -7.897 1.00 64.12 185 THR A N 1
ATOM 1483 C CA . THR A 1 185 ? 1.643 -1.344 -9.307 1.00 64.12 185 THR A CA 1
ATOM 1484 C C . THR A 1 185 ? 2.928 -1.939 -9.871 1.00 64.12 185 THR A C 1
ATOM 1486 O O . THR A 1 185 ? 2.880 -2.906 -10.635 1.00 64.12 185 THR A O 1
ATOM 1489 N N . HIS A 1 186 ? 4.081 -1.405 -9.472 1.00 55.19 186 HIS A N 1
ATOM 1490 C CA . HIS A 1 186 ? 5.384 -1.916 -9.879 1.00 55.19 186 HIS A CA 1
ATOM 1491 C C . HIS A 1 186 ? 5.684 -3.297 -9.282 1.00 55.19 186 HIS A C 1
ATOM 1493 O O . HIS A 1 186 ? 6.381 -4.072 -9.915 1.00 55.19 186 HIS A O 1
ATOM 1499 N N . MET A 1 187 ? 5.065 -3.699 -8.167 1.00 60.31 187 MET A N 1
ATOM 1500 C CA . MET A 1 187 ? 5.310 -4.997 -7.512 1.00 60.31 187 MET A CA 1
ATOM 1501 C C . MET A 1 187 ? 4.871 -6.228 -8.334 1.00 60.31 187 MET A C 1
ATOM 1503 O O . MET A 1 187 ? 5.166 -7.362 -7.954 1.00 60.31 187 MET A O 1
ATOM 1507 N N . ILE A 1 188 ? 4.177 -6.040 -9.462 1.00 55.84 188 ILE A N 1
ATOM 1508 C CA . ILE A 1 188 ? 3.678 -7.107 -10.353 1.00 55.84 188 ILE A CA 1
ATOM 1509 C C . ILE A 1 188 ? 4.778 -7.625 -11.313 1.00 55.84 188 ILE A C 1
ATOM 1511 O O . ILE A 1 188 ? 4.518 -8.465 -12.169 1.00 55.84 188 ILE A O 1
ATOM 1515 N N . THR A 1 189 ? 6.027 -7.161 -11.204 1.00 49.72 189 THR A N 1
ATOM 1516 C CA . THR A 1 189 ? 7.065 -7.391 -12.234 1.00 49.72 189 THR A CA 1
ATOM 1517 C C . THR A 1 189 ? 7.601 -8.801 -12.425 1.00 49.72 189 THR A C 1
ATOM 1519 O O . THR A 1 189 ? 8.323 -9.044 -13.390 1.00 49.72 189 THR A O 1
ATOM 1522 N N . LYS A 1 190 ? 7.215 -9.750 -11.574 1.00 41.75 190 LYS A N 1
ATOM 1523 C CA . LYS A 1 190 ? 7.835 -11.079 -11.486 1.00 41.75 190 LYS A CA 1
ATOM 1524 C C . LYS A 1 190 ? 7.659 -12.022 -12.686 1.00 41.75 190 LYS A C 1
ATOM 1526 O O . LYS A 1 190 ? 8.105 -13.160 -12.610 1.00 41.75 190 LYS A O 1
ATOM 1531 N N . GLU A 1 191 ? 7.022 -11.611 -13.781 1.00 43.72 191 GLU A N 1
ATOM 1532 C CA . GLU A 1 191 ? 6.804 -12.497 -14.938 1.00 43.72 191 GLU A CA 1
ATOM 1533 C C . GLU A 1 191 ? 7.040 -11.834 -16.305 1.00 43.72 191 GLU A C 1
ATOM 1535 O O . GLU A 1 191 ? 6.483 -12.266 -17.317 1.00 43.72 191 GLU A O 1
ATOM 1540 N N . TYR A 1 192 ? 7.860 -10.786 -16.397 1.00 45.00 192 TYR A N 1
ATOM 1541 C CA . TYR A 1 192 ? 8.015 -10.066 -17.667 1.00 45.00 192 TYR A CA 1
ATOM 1542 C C . TYR A 1 192 ? 9.073 -10.638 -18.592 1.00 45.00 192 TYR A C 1
ATOM 1544 O O . TYR A 1 192 ? 10.020 -9.945 -18.913 1.00 45.00 192 TYR A O 1
ATOM 1552 N N . ARG A 1 193 ? 8.897 -11.844 -19.140 1.00 42.41 193 ARG A N 1
ATOM 1553 C CA . ARG A 1 193 ? 9.711 -12.250 -20.307 1.00 42.41 193 ARG A CA 1
ATOM 1554 C C . ARG A 1 193 ? 9.633 -11.142 -21.372 1.00 42.41 193 ARG A C 1
ATOM 1556 O O . ARG A 1 193 ? 8.520 -10.709 -21.663 1.00 42.41 193 ARG A O 1
ATOM 1563 N N . VAL A 1 194 ? 10.783 -10.702 -21.918 1.00 45.22 194 VAL A N 1
ATOM 1564 C CA . VAL A 1 194 ? 10.911 -9.727 -23.037 1.00 45.22 194 VAL A CA 1
ATOM 1565 C C . VAL A 1 194 ? 9.674 -9.790 -23.907 1.00 45.22 194 VAL A C 1
ATOM 1567 O O . VAL A 1 194 ? 9.354 -10.891 -24.349 1.00 45.22 194 VAL A O 1
ATOM 1570 N N . ALA A 1 195 ? 8.973 -8.669 -24.093 1.00 44.62 195 ALA A N 1
ATOM 1571 C CA . ALA A 1 195 ? 7.625 -8.657 -24.646 1.00 44.62 195 ALA A CA 1
ATOM 1572 C C . ALA A 1 195 ? 7.519 -9.495 -25.933 1.00 44.62 195 ALA A C 1
ATOM 1574 O O . ALA A 1 195 ? 7.818 -9.029 -27.028 1.00 44.62 195 ALA A O 1
ATOM 1575 N N . LYS A 1 196 ? 7.077 -10.753 -25.804 1.00 46.69 196 LYS A N 1
ATOM 1576 C CA . LYS A 1 196 ? 6.801 -11.639 -26.948 1.00 46.69 196 LYS A CA 1
ATOM 1577 C C . LYS A 1 196 ? 5.399 -11.388 -27.500 1.00 46.69 196 LYS A C 1
ATOM 1579 O O . LYS A 1 196 ? 5.023 -11.963 -28.518 1.00 46.69 196 LYS A O 1
ATOM 1584 N N . SER A 1 197 ? 4.621 -10.555 -26.806 1.00 50.75 197 SER A N 1
ATOM 1585 C CA . SER A 1 197 ? 3.244 -10.202 -27.114 1.00 50.75 197 SER A CA 1
ATOM 1586 C C . SER A 1 197 ? 2.960 -8.730 -26.787 1.00 50.75 197 SER A C 1
ATOM 1588 O O . SER A 1 197 ? 3.608 -8.121 -25.933 1.00 50.75 197 SER A O 1
ATOM 1590 N N . ALA A 1 198 ? 1.938 -8.159 -27.429 1.00 47.12 198 ALA A N 1
ATOM 1591 C CA . ALA A 1 198 ? 1.471 -6.798 -27.151 1.00 47.12 198 ALA A CA 1
ATOM 1592 C C . ALA A 1 198 ? 0.993 -6.610 -25.695 1.00 47.12 198 ALA A C 1
ATOM 1594 O O . ALA A 1 198 ? 1.080 -5.515 -25.143 1.00 47.12 198 ALA A O 1
ATOM 1595 N N . THR A 1 199 ? 0.511 -7.680 -25.056 1.00 48.22 199 THR A N 1
ATOM 1596 C CA . THR A 1 199 ? 0.075 -7.665 -23.654 1.00 48.22 199 THR A CA 1
ATOM 1597 C C . THR A 1 199 ? 1.250 -7.467 -22.700 1.00 48.22 199 THR A C 1
ATOM 1599 O O . THR A 1 199 ? 1.136 -6.700 -21.747 1.00 48.22 199 THR A O 1
ATOM 1602 N N . ASP A 1 200 ? 2.388 -8.100 -22.973 1.00 51.91 200 ASP A N 1
ATOM 1603 C CA . ASP A 1 200 ? 3.592 -7.967 -22.147 1.00 51.91 200 ASP A CA 1
ATOM 1604 C C . ASP A 1 200 ? 4.216 -6.573 -22.300 1.00 51.91 200 ASP A C 1
ATOM 1606 O O . ASP A 1 200 ? 4.612 -5.957 -21.312 1.00 51.91 200 ASP A O 1
ATOM 1610 N N . ALA A 1 201 ? 4.195 -6.018 -23.518 1.00 52.88 201 ALA A N 1
ATOM 1611 C CA . ALA A 1 201 ? 4.628 -4.646 -23.789 1.00 52.88 201 ALA A CA 1
ATOM 1612 C C . ALA A 1 201 ? 3.780 -3.602 -23.038 1.00 52.88 201 ALA A C 1
ATOM 1614 O O . ALA A 1 201 ? 4.322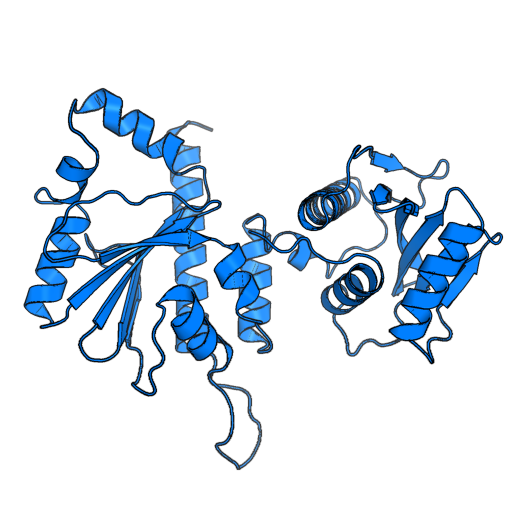 -2.651 -22.476 1.00 52.88 201 ALA A O 1
ATOM 1615 N N . ALA A 1 202 ? 2.457 -3.793 -22.981 1.00 54.44 202 ALA A N 1
ATOM 1616 C CA . ALA A 1 202 ? 1.550 -2.901 -22.257 1.00 54.44 202 ALA A CA 1
ATOM 1617 C C . ALA A 1 202 ? 1.751 -2.956 -20.731 1.00 54.44 202 ALA A C 1
ATOM 1619 O O . ALA A 1 202 ? 1.655 -1.933 -20.054 1.00 54.44 202 ALA A O 1
ATOM 1620 N N . LYS A 1 203 ? 2.054 -4.136 -20.176 1.00 54.50 203 LYS A N 1
ATOM 1621 C CA . LYS A 1 203 ? 2.366 -4.276 -18.746 1.00 54.50 203 LYS A CA 1
ATOM 1622 C C . LYS A 1 203 ? 3.715 -3.643 -18.396 1.00 54.50 203 LYS A C 1
ATOM 1624 O O . LYS A 1 203 ? 3.803 -2.920 -17.407 1.00 54.50 203 LYS A O 1
ATOM 1629 N N . LEU A 1 204 ? 4.732 -3.847 -19.236 1.00 59.91 204 LEU A N 1
ATOM 1630 C CA . LEU A 1 204 ? 6.037 -3.212 -19.062 1.00 59.91 204 LEU A CA 1
ATOM 1631 C C . LEU A 1 204 ? 5.943 -1.682 -19.175 1.00 59.91 204 LEU A C 1
ATOM 1633 O O . LEU A 1 204 ? 6.548 -0.971 -18.377 1.00 59.91 204 LEU A O 1
ATOM 1637 N N . HIS A 1 205 ? 5.122 -1.173 -20.099 1.00 58.88 205 HIS A N 1
ATOM 1638 C CA . HIS A 1 205 ? 4.799 0.252 -20.178 1.00 58.88 205 HIS A CA 1
ATOM 1639 C C . HIS A 1 205 ? 4.232 0.779 -18.854 1.00 58.88 205 HIS A C 1
ATOM 1641 O O . HIS A 1 205 ? 4.725 1.782 -18.350 1.00 58.88 205 HIS A O 1
ATOM 1647 N N . ALA A 1 206 ? 3.229 0.106 -18.278 1.00 58.88 206 ALA A N 1
ATOM 1648 C CA . ALA A 1 206 ? 2.620 0.534 -17.019 1.00 58.88 206 ALA A CA 1
ATOM 1649 C C . ALA A 1 206 ? 3.643 0.583 -15.872 1.00 58.88 206 ALA A C 1
ATOM 1651 O O . ALA A 1 206 ? 3.669 1.547 -15.118 1.00 58.88 206 ALA A O 1
ATOM 1652 N N . VAL A 1 207 ? 4.536 -0.405 -15.769 1.00 63.81 207 VAL A N 1
ATOM 1653 C CA . VAL A 1 207 ? 5.594 -0.387 -14.746 1.00 63.81 207 VAL A CA 1
ATOM 1654 C C . VAL A 1 207 ? 6.563 0.768 -14.954 1.00 63.81 207 VAL A C 1
ATOM 1656 O O . VAL A 1 207 ? 6.873 1.489 -14.010 1.00 63.81 207 VAL A O 1
ATOM 1659 N N . LEU A 1 208 ? 7.037 0.968 -16.181 1.00 67.06 208 LEU A N 1
ATOM 1660 C CA . LEU A 1 208 ? 7.985 2.035 -16.482 1.00 67.06 208 LEU A CA 1
ATOM 1661 C C . LEU A 1 208 ? 7.374 3.435 -16.290 1.00 67.06 208 LEU A C 1
ATOM 1663 O O . LEU A 1 208 ? 8.071 4.357 -15.869 1.00 67.06 208 LEU A O 1
ATOM 1667 N N . GLU A 1 209 ? 6.078 3.595 -16.558 1.00 66.75 209 GLU A N 1
ATOM 1668 C CA . GLU A 1 209 ? 5.323 4.819 -16.278 1.00 66.75 209 GLU A CA 1
ATOM 1669 C C . GLU A 1 209 ? 5.234 5.099 -14.770 1.00 66.75 209 GLU A C 1
ATOM 1671 O O . GLU A 1 209 ? 5.504 6.216 -14.329 1.00 66.75 209 GLU A O 1
ATOM 1676 N N . GLU A 1 210 ? 4.946 4.083 -13.960 1.00 63.00 210 GLU A N 1
ATOM 1677 C CA . GLU A 1 210 ? 4.876 4.212 -12.500 1.00 63.00 210 GLU A CA 1
ATOM 1678 C C . GLU A 1 210 ? 6.249 4.494 -11.877 1.00 63.00 210 GLU A C 1
ATOM 1680 O O . GLU A 1 210 ? 6.390 5.385 -11.039 1.00 63.00 210 GLU A O 1
ATOM 1685 N N . VAL A 1 211 ? 7.305 3.844 -12.371 1.00 65.00 211 VAL A N 1
ATOM 1686 C CA . VAL A 1 211 ? 8.695 4.170 -12.013 1.00 65.00 211 VAL A CA 1
ATOM 1687 C C . VAL A 1 211 ? 9.008 5.629 -12.359 1.00 65.00 211 VAL A C 1
ATOM 1689 O O . VAL A 1 211 ? 9.557 6.360 -11.532 1.00 65.00 211 VAL A O 1
ATOM 1692 N N . ALA A 1 212 ? 8.622 6.098 -13.548 1.00 66.44 212 ALA A N 1
ATOM 1693 C CA . ALA A 1 212 ? 8.822 7.491 -13.935 1.00 66.44 212 ALA A CA 1
ATOM 1694 C C . ALA A 1 212 ? 8.107 8.469 -12.983 1.00 66.44 212 ALA A C 1
ATOM 1696 O O . ALA A 1 212 ? 8.689 9.500 -12.638 1.00 66.44 212 ALA A O 1
ATOM 1697 N N . LYS A 1 213 ? 6.900 8.138 -12.504 1.00 65.44 213 LYS A N 1
ATOM 1698 C CA . LYS A 1 213 ? 6.179 8.936 -11.497 1.00 65.44 213 LYS A CA 1
ATOM 1699 C C . LYS A 1 213 ? 6.878 8.924 -10.138 1.00 65.44 213 LYS A C 1
ATOM 1701 O O . LYS A 1 213 ? 7.157 9.994 -9.599 1.00 65.44 213 LYS A O 1
ATOM 1706 N N . ILE A 1 214 ? 7.212 7.743 -9.606 1.00 63.41 214 ILE A N 1
ATOM 1707 C CA . ILE A 1 214 ? 7.865 7.577 -8.293 1.00 63.41 214 ILE A CA 1
ATOM 1708 C C . ILE A 1 214 ? 9.179 8.363 -8.235 1.00 63.41 214 ILE A C 1
ATOM 1710 O O . ILE A 1 214 ? 9.500 9.000 -7.227 1.00 63.41 214 ILE A O 1
ATOM 1714 N N . PHE A 1 215 ? 9.947 8.348 -9.326 1.00 63.19 215 PHE A N 1
ATOM 1715 C CA . PHE A 1 215 ? 11.242 9.018 -9.395 1.00 63.19 215 PHE A CA 1
ATOM 1716 C C . PHE A 1 215 ? 11.195 10.436 -9.995 1.00 63.19 215 PHE A C 1
ATOM 1718 O O . PHE A 1 215 ? 12.262 11.051 -10.112 1.00 63.19 215 PHE A O 1
ATOM 1725 N N . ASP A 1 216 ? 10.013 10.990 -10.282 1.00 66.75 216 ASP A N 1
ATOM 1726 C CA . ASP A 1 216 ? 9.795 12.335 -10.849 1.00 66.75 216 ASP A CA 1
ATOM 1727 C C . ASP A 1 216 ? 10.602 12.587 -12.140 1.00 66.75 216 ASP A C 1
ATOM 1729 O O . ASP A 1 216 ? 11.370 13.546 -12.272 1.00 66.75 216 ASP A O 1
ATOM 1733 N N . PHE A 1 217 ? 10.500 11.669 -13.102 1.00 69.00 217 PHE A N 1
ATOM 1734 C CA . PHE A 1 217 ? 11.125 11.834 -14.412 1.00 69.00 217 PHE A CA 1
ATOM 1735 C C . PHE A 1 217 ? 10.286 12.768 -15.289 1.00 69.00 217 PHE A C 1
ATOM 1737 O O . PHE A 1 217 ? 9.166 12.457 -15.689 1.00 69.00 217 PHE A O 1
ATOM 1744 N N . LYS A 1 218 ? 10.850 13.933 -15.625 1.00 60.25 218 LYS A N 1
ATOM 1745 C CA . LYS A 1 218 ? 10.211 14.895 -16.532 1.00 60.25 218 LYS A CA 1
ATOM 1746 C C . LYS A 1 218 ? 10.360 14.459 -17.987 1.00 60.25 218 LYS A C 1
ATOM 1748 O O . LYS A 1 218 ? 11.455 14.102 -18.412 1.00 60.25 218 LYS A O 1
ATOM 1753 N N . GLY A 1 219 ? 9.282 14.595 -18.763 1.00 53.91 219 GLY A N 1
ATOM 1754 C CA . GLY A 1 219 ? 9.300 14.335 -20.206 1.00 53.91 219 GLY A CA 1
ATOM 1755 C C . GLY A 1 219 ? 9.222 12.851 -20.558 1.00 53.91 219 GLY A C 1
ATOM 1756 O O . GLY A 1 219 ? 9.961 12.399 -21.430 1.00 53.91 219 GLY A O 1
ATOM 1757 N N . PHE A 1 220 ? 8.336 12.110 -19.882 1.00 56.94 220 PHE A N 1
ATOM 1758 C CA . PHE A 1 220 ? 8.010 10.727 -20.223 1.00 56.94 220 PHE A CA 1
ATOM 1759 C C . PHE A 1 220 ? 7.684 10.620 -21.716 1.00 56.94 220 PHE A C 1
ATOM 1761 O O . PHE A 1 220 ? 6.703 11.186 -22.203 1.00 56.94 220 PHE A O 1
ATOM 1768 N N . LYS A 1 221 ? 8.541 9.910 -22.444 1.00 57.50 221 LYS A N 1
ATOM 1769 C CA . LYS A 1 221 ? 8.318 9.565 -23.839 1.00 57.50 221 LYS A CA 1
ATOM 1770 C C . LYS A 1 221 ? 8.741 8.123 -24.023 1.00 57.50 221 LYS A C 1
ATOM 1772 O O . LYS A 1 221 ? 9.911 7.794 -23.822 1.00 57.50 221 LYS A O 1
ATOM 1777 N N . TRP A 1 222 ? 7.750 7.304 -24.342 1.00 60.59 222 TRP A N 1
ATOM 1778 C CA . TRP A 1 222 ? 7.902 5.893 -24.637 1.00 60.59 222 TRP A CA 1
ATOM 1779 C C . TRP A 1 222 ? 8.596 5.732 -25.984 1.00 60.59 222 TRP A C 1
ATOM 1781 O O . TRP A 1 222 ? 8.174 6.331 -26.977 1.00 60.59 222 TRP A O 1
ATOM 1791 N N . GLU A 1 223 ? 9.669 4.953 -26.007 1.00 59.16 223 GLU A N 1
ATOM 1792 C CA . GLU A 1 223 ? 10.393 4.633 -27.231 1.00 59.16 223 GLU A CA 1
ATOM 1793 C C . GLU A 1 223 ? 10.680 3.132 -27.236 1.00 59.16 223 GLU A C 1
ATOM 1795 O O . GLU A 1 223 ? 11.160 2.574 -26.246 1.00 59.16 223 GLU A O 1
ATOM 1800 N N . VAL A 1 224 ? 10.314 2.490 -28.343 1.00 56.22 224 VAL A N 1
ATOM 1801 C CA . VAL A 1 224 ? 10.683 1.109 -28.655 1.00 56.22 224 VAL A CA 1
ATOM 1802 C C . VAL A 1 224 ? 12.002 1.172 -29.400 1.00 56.22 224 VAL A C 1
ATOM 1804 O O . VAL A 1 224 ? 12.174 2.041 -30.262 1.00 56.22 224 VAL A O 1
ATOM 1807 N N . GLU A 1 225 ? 12.926 0.271 -29.080 1.00 52.53 225 GLU A N 1
ATOM 1808 C CA . GLU A 1 225 ? 14.150 0.154 -29.867 1.00 52.53 225 GLU A CA 1
ATOM 1809 C C . GLU A 1 225 ? 13.812 -0.101 -31.353 1.00 52.53 225 GLU A C 1
AT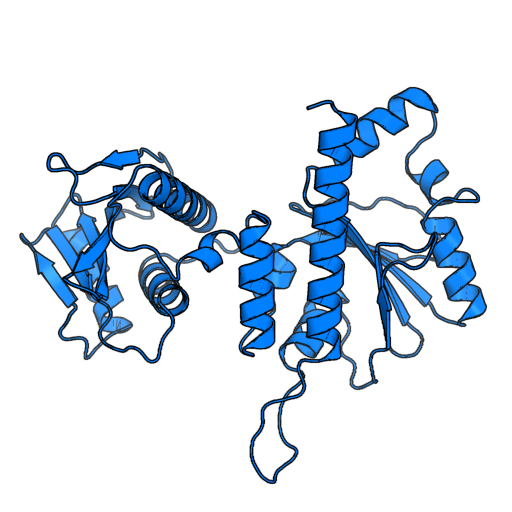OM 1811 O O . GLU A 1 225 ? 12.801 -0.743 -31.656 1.00 52.53 225 GLU A O 1
ATOM 1816 N N . PRO A 1 226 ? 14.607 0.410 -32.311 1.00 44.41 226 PRO A N 1
ATOM 1817 C CA . PRO A 1 226 ? 14.304 0.286 -33.742 1.00 44.41 226 PRO A CA 1
ATOM 1818 C C . PRO A 1 226 ? 14.135 -1.157 -34.244 1.00 44.41 226 PRO A C 1
ATOM 1820 O O . PRO A 1 226 ? 13.459 -1.384 -35.246 1.00 44.41 226 PRO A O 1
ATOM 1823 N N . ASP A 1 227 ? 14.753 -2.120 -33.567 1.00 47.84 227 ASP A N 1
ATOM 1824 C CA . ASP A 1 227 ? 14.680 -3.563 -33.821 1.00 47.84 227 ASP A CA 1
ATOM 1825 C C . ASP A 1 227 ? 13.610 -4.285 -32.979 1.00 47.84 227 ASP A C 1
ATOM 1827 O O . ASP A 1 227 ? 13.384 -5.483 -33.158 1.00 47.84 227 ASP A O 1
ATOM 1831 N N . GLY A 1 228 ? 12.918 -3.564 -32.093 1.00 50.53 228 GLY A N 1
ATOM 1832 C CA . GLY A 1 228 ? 11.876 -4.098 -31.226 1.00 50.53 228 GLY A CA 1
ATOM 1833 C C . GLY A 1 228 ? 12.383 -4.916 -30.036 1.00 50.53 228 GLY A C 1
ATOM 1834 O O . GLY A 1 228 ? 11.552 -5.549 -29.383 1.00 50.53 228 GLY A O 1
ATOM 1835 N N . SER A 1 229 ? 13.692 -4.935 -29.736 1.00 50.06 229 SER A N 1
ATOM 1836 C CA . SER A 1 229 ? 14.234 -5.771 -28.649 1.00 50.06 229 SER A CA 1
ATOM 1837 C C . SER A 1 229 ? 13.978 -5.240 -27.243 1.00 50.06 229 SER A C 1
ATOM 1839 O O . SER A 1 229 ? 13.999 -6.023 -26.289 1.00 50.06 229 SER A O 1
ATOM 1841 N N . GLY A 1 230 ? 13.698 -3.945 -27.103 1.00 54.19 230 GLY A N 1
ATOM 1842 C CA . GLY A 1 230 ? 13.595 -3.290 -25.806 1.00 54.19 230 GLY A CA 1
ATOM 1843 C C . GLY A 1 230 ? 12.515 -2.217 -25.737 1.00 54.19 230 GLY A C 1
ATOM 1844 O O . GLY A 1 230 ? 12.135 -1.594 -26.732 1.00 54.19 230 GLY A O 1
ATOM 1845 N N . ILE A 1 231 ? 12.027 -1.997 -24.516 1.00 59.09 231 ILE A N 1
ATOM 1846 C CA . ILE A 1 231 ? 11.123 -0.905 -24.155 1.00 59.09 231 ILE A CA 1
ATOM 1847 C C . ILE A 1 231 ? 11.764 -0.133 -23.004 1.00 59.09 231 ILE A C 1
ATOM 1849 O O . ILE A 1 231 ? 12.294 -0.732 -22.064 1.00 59.09 231 ILE A O 1
ATOM 1853 N N . GLY A 1 232 ? 11.678 1.195 -23.050 1.00 66.12 232 GLY A N 1
ATOM 1854 C CA . GLY A 1 232 ? 12.263 2.030 -22.013 1.00 66.12 232 GLY A CA 1
ATOM 1855 C C . GLY A 1 232 ? 11.698 3.439 -21.931 1.00 66.12 232 GLY A C 1
ATOM 1856 O O . GLY A 1 232 ? 10.787 3.830 -22.665 1.00 66.12 232 GLY A O 1
ATOM 1857 N N . ILE A 1 233 ? 12.248 4.190 -20.983 1.00 69.88 233 ILE A N 1
ATOM 1858 C CA . ILE A 1 233 ? 11.819 5.533 -20.601 1.00 69.88 233 ILE A CA 1
ATOM 1859 C C . ILE A 1 233 ? 12.966 6.522 -20.665 1.00 69.88 233 ILE A C 1
ATOM 1861 O O . ILE A 1 233 ? 14.052 6.284 -20.142 1.00 69.88 233 ILE A O 1
ATOM 1865 N N . ASN A 1 234 ? 12.694 7.694 -21.229 1.00 71.62 234 ASN A N 1
ATOM 1866 C CA . ASN A 1 234 ? 13.593 8.830 -21.097 1.00 71.62 234 ASN A CA 1
ATOM 1867 C C . ASN A 1 234 ? 13.637 9.313 -19.635 1.00 71.62 234 ASN A C 1
ATOM 1869 O O . ASN A 1 234 ? 12.598 9.497 -19.000 1.00 71.62 234 ASN A O 1
ATOM 1873 N N . PHE A 1 235 ? 14.836 9.550 -19.104 1.00 70.06 235 PHE A N 1
ATOM 1874 C CA . PHE A 1 235 ? 15.057 10.155 -17.794 1.00 70.06 235 PHE A CA 1
ATOM 1875 C C . PHE A 1 235 ? 15.849 11.459 -17.926 1.00 70.06 235 PHE A C 1
ATOM 1877 O O . PHE A 1 235 ? 16.824 11.559 -18.673 1.00 70.06 235 PHE A O 1
ATOM 1884 N N . SER A 1 236 ? 15.454 12.465 -17.144 1.00 70.56 236 SER A N 1
ATOM 1885 C CA . SER A 1 236 ? 16.208 13.705 -16.951 1.00 70.56 236 SER A CA 1
ATOM 1886 C C . SER A 1 236 ? 16.177 14.090 -15.475 1.00 70.56 236 SER A C 1
ATOM 1888 O O . SER A 1 236 ? 15.146 14.513 -14.952 1.00 70.56 236 SER A O 1
ATOM 1890 N N . LYS A 1 237 ? 17.300 13.906 -14.768 1.00 67.62 237 LYS A N 1
ATOM 1891 C CA . LYS A 1 237 ? 17.392 14.184 -13.326 1.00 67.62 237 LYS A CA 1
ATOM 1892 C C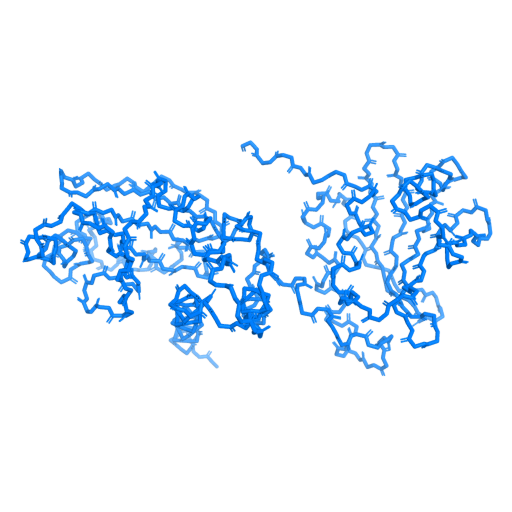 . LYS A 1 237 ? 18.799 14.617 -12.921 1.00 67.62 237 LYS A C 1
ATOM 1894 O O . LYS A 1 237 ? 19.763 13.877 -13.087 1.00 67.62 237 LYS A O 1
ATOM 1899 N N . LYS A 1 238 ? 18.920 15.822 -12.344 1.00 68.19 238 LYS A N 1
ATOM 1900 C CA . LYS A 1 238 ? 20.174 16.381 -11.782 1.00 68.19 238 LYS A CA 1
ATOM 1901 C C . LYS A 1 238 ? 21.399 16.237 -12.712 1.00 68.19 238 LYS A C 1
ATOM 1903 O O . LYS A 1 238 ? 22.473 15.837 -12.273 1.00 68.19 238 LYS A O 1
ATOM 1908 N N . GLY A 1 239 ? 21.233 16.543 -14.000 1.00 65.31 239 GLY A N 1
ATOM 1909 C CA . GLY A 1 239 ? 22.311 16.477 -14.996 1.00 65.31 239 GLY A CA 1
ATOM 1910 C C . GLY A 1 239 ? 22.562 15.094 -15.607 1.00 65.31 239 GLY A C 1
ATOM 1911 O O . GLY A 1 239 ? 23.353 15.000 -16.541 1.00 65.31 239 GLY A O 1
ATOM 1912 N N . LEU A 1 240 ? 21.877 14.043 -15.144 1.00 69.75 240 LEU A N 1
ATOM 1913 C CA . LEU A 1 240 ? 21.796 12.765 -15.850 1.00 69.75 240 LEU A CA 1
ATOM 1914 C C . LEU A 1 240 ? 20.641 12.828 -16.847 1.00 69.75 240 LEU A C 1
ATOM 1916 O O . LEU A 1 240 ? 19.506 13.099 -16.456 1.00 69.75 240 LEU A O 1
ATOM 1920 N N . ASN A 1 241 ? 20.951 12.595 -18.119 1.00 73.56 241 ASN A N 1
ATOM 1921 C CA . ASN A 1 241 ? 19.979 12.552 -19.203 1.00 73.56 241 ASN A CA 1
ATOM 1922 C C . ASN A 1 241 ? 20.226 11.300 -20.035 1.00 73.56 241 ASN A C 1
ATOM 1924 O O . ASN A 1 241 ? 21.378 11.018 -20.387 1.00 73.56 241 ASN A O 1
ATOM 1928 N N . GLY A 1 242 ? 19.163 10.586 -20.367 1.00 73.31 242 GLY A N 1
ATOM 1929 C CA . GLY A 1 242 ? 19.274 9.356 -21.128 1.00 73.31 242 GLY A CA 1
ATOM 1930 C C . GLY A 1 242 ? 17.953 8.623 -21.245 1.00 73.31 242 GLY A C 1
ATOM 1931 O O . GLY A 1 242 ? 16.903 9.174 -20.928 1.00 73.31 242 GLY A O 1
ATOM 1932 N N . TRP A 1 243 ? 18.034 7.374 -21.670 1.00 74.69 243 TRP A N 1
ATOM 1933 C CA . TRP A 1 243 ? 16.930 6.433 -21.755 1.00 74.69 243 TRP A CA 1
ATOM 1934 C C . TRP A 1 243 ? 17.263 5.204 -20.903 1.00 74.69 243 TRP A C 1
ATOM 1936 O O . TRP A 1 243 ? 18.415 4.780 -20.846 1.00 74.69 243 TRP A O 1
ATOM 1946 N N . CYS A 1 244 ? 16.289 4.671 -20.177 1.00 74.25 244 CYS A N 1
ATOM 1947 C CA . CYS A 1 244 ? 16.421 3.481 -19.347 1.00 74.25 244 CYS A CA 1
ATOM 1948 C C . CYS A 1 244 ? 15.506 2.393 -19.897 1.00 74.25 244 CYS A C 1
ATOM 1950 O O . CYS A 1 244 ? 14.292 2.586 -19.926 1.00 74.25 244 CYS A O 1
ATOM 1952 N N . GLY A 1 245 ? 16.090 1.280 -20.324 1.00 70.69 245 GLY A N 1
ATOM 1953 C CA . GLY A 1 245 ? 15.382 0.125 -20.853 1.00 70.69 245 GLY A CA 1
ATOM 1954 C C . GLY A 1 245 ? 15.370 -1.020 -19.868 1.00 70.69 245 GLY A C 1
ATOM 1955 O O . GLY A 1 245 ? 16.334 -1.228 -19.132 1.00 70.69 245 GLY A O 1
ATOM 1956 N N . TYR A 1 246 ? 14.282 -1.778 -19.893 1.00 69.44 246 TYR A N 1
ATOM 1957 C CA . TYR A 1 246 ? 14.185 -3.056 -19.205 1.00 69.44 246 TYR A CA 1
ATOM 1958 C C . TYR A 1 246 ? 14.024 -4.171 -20.236 1.00 69.44 246 TYR A C 1
ATOM 1960 O O . TYR A 1 246 ? 13.198 -4.079 -21.148 1.00 69.44 246 TYR A O 1
ATOM 1968 N N . GLY A 1 247 ? 14.810 -5.229 -20.072 1.00 66.69 247 GLY A N 1
ATOM 1969 C CA . GLY A 1 247 ? 14.835 -6.380 -20.961 1.00 66.69 247 GLY A CA 1
ATOM 1970 C C . GLY A 1 247 ? 15.335 -7.625 -20.243 1.00 66.69 247 GLY A C 1
ATOM 1971 O O . GLY A 1 247 ? 15.363 -7.679 -19.014 1.00 66.69 247 GLY A O 1
ATOM 1972 N N . TYR A 1 248 ? 15.695 -8.653 -21.012 1.00 62.88 248 TYR A N 1
ATOM 1973 C CA . TYR A 1 248 ? 16.352 -9.846 -20.481 1.00 62.88 248 TYR A CA 1
ATOM 1974 C C . TYR A 1 248 ? 17.602 -10.129 -21.290 1.00 62.88 248 TYR A C 1
ATOM 1976 O O . TYR A 1 248 ? 17.554 -10.178 -22.519 1.00 62.88 248 TYR A O 1
ATOM 1984 N N . GLU A 1 249 ? 18.685 -10.437 -20.589 1.00 67.81 249 GLU A N 1
ATOM 1985 C CA . GLU A 1 249 ? 19.827 -11.107 -21.186 1.00 67.81 249 GLU A CA 1
ATOM 1986 C C . GLU A 1 249 ? 19.610 -12.620 -21.024 1.00 67.81 249 GLU A C 1
ATOM 1988 O O . GLU A 1 249 ? 19.652 -13.181 -19.925 1.00 67.81 249 GLU A O 1
ATOM 1993 N N . SER A 1 250 ? 19.324 -13.307 -22.133 1.00 71.19 250 SER A N 1
ATOM 1994 C CA . SER A 1 250 ? 18.913 -14.721 -22.152 1.00 71.19 250 SER A CA 1
ATOM 1995 C C . SER A 1 250 ? 17.635 -14.998 -21.339 1.00 71.19 250 SER A C 1
ATOM 1997 O O . SER A 1 250 ? 16.530 -14.834 -21.851 1.00 71.19 250 SER A O 1
ATOM 1999 N N . THR A 1 251 ? 17.764 -15.448 -20.088 1.00 67.75 251 THR A N 1
ATOM 2000 C CA . THR A 1 251 ? 16.640 -15.768 -19.190 1.00 67.75 251 THR A CA 1
ATOM 2001 C C . THR A 1 251 ? 16.631 -14.916 -17.930 1.00 67.75 251 THR A C 1
ATOM 2003 O O . THR A 1 251 ? 15.788 -15.148 -17.070 1.00 67.75 251 THR A O 1
ATOM 2006 N N . LYS A 1 252 ? 17.554 -13.957 -17.804 1.00 71.19 252 LYS A N 1
ATOM 2007 C CA . LYS A 1 252 ? 17.700 -13.138 -16.603 1.00 71.19 252 LYS A CA 1
ATOM 2008 C C . LYS A 1 252 ? 17.308 -11.687 -16.881 1.00 71.19 252 LYS A C 1
ATOM 2010 O O . LYS A 1 252 ? 17.690 -11.180 -17.938 1.00 71.19 252 LYS A O 1
ATOM 2015 N N . PRO A 1 253 ? 16.586 -11.022 -15.965 1.00 72.12 253 PRO A N 1
ATOM 2016 C CA . PRO A 1 253 ? 16.273 -9.603 -16.088 1.00 72.12 253 PRO A CA 1
ATOM 2017 C C . PRO A 1 253 ? 17.533 -8.748 -16.264 1.00 72.12 253 PRO A C 1
ATOM 2019 O O . PRO A 1 253 ? 18.559 -8.999 -15.627 1.00 72.12 253 PRO A O 1
ATOM 2022 N N . ALA A 1 254 ? 17.442 -7.730 -17.116 1.00 76.94 254 ALA A N 1
ATOM 2023 C CA . ALA A 1 254 ? 18.504 -6.776 -17.405 1.00 76.94 254 ALA A CA 1
ATOM 2024 C C . ALA A 1 254 ? 17.946 -5.347 -17.471 1.00 76.94 254 ALA A C 1
ATOM 2026 O O . ALA A 1 254 ? 16.824 -5.120 -17.931 1.00 76.94 254 ALA A O 1
ATOM 2027 N N . ILE A 1 255 ? 18.736 -4.381 -16.999 1.00 79.44 255 ILE A N 1
ATOM 2028 C CA . ILE A 1 255 ? 18.414 -2.952 -17.079 1.00 79.44 255 ILE A CA 1
ATOM 2029 C C . ILE A 1 255 ? 19.565 -2.231 -17.777 1.00 79.44 255 ILE A C 1
ATOM 2031 O O . ILE A 1 255 ? 20.712 -2.321 -17.331 1.00 79.44 255 ILE A O 1
ATOM 2035 N N . CYS A 1 256 ? 19.241 -1.476 -18.827 1.00 81.38 256 CYS A N 1
ATOM 2036 C CA . CYS A 1 256 ? 20.198 -0.754 -19.665 1.00 81.38 256 CYS A CA 1
ATOM 2037 C C . CYS A 1 256 ? 19.968 0.756 -19.545 1.00 81.38 256 CYS A C 1
ATOM 2039 O O . CYS A 1 256 ? 18.836 1.228 -19.632 1.00 81.38 256 CYS A O 1
ATOM 2041 N N . PHE A 1 257 ? 21.037 1.539 -19.404 1.00 80.00 257 PHE A N 1
ATOM 2042 C CA . PHE A 1 257 ? 20.974 2.997 -19.289 1.00 80.00 257 PHE A CA 1
ATOM 2043 C C . PHE A 1 257 ? 21.685 3.671 -20.461 1.00 80.00 257 PHE A C 1
ATOM 2045 O O . PHE A 1 257 ? 22.878 3.945 -20.415 1.00 80.00 257 PHE A O 1
ATOM 2052 N N . TYR A 1 258 ? 20.950 4.031 -21.501 1.00 77.06 258 TYR A N 1
ATOM 2053 C CA . TYR A 1 258 ? 21.475 4.783 -22.633 1.00 77.06 258 TYR A CA 1
ATOM 2054 C C . TYR A 1 258 ? 21.692 6.243 -22.240 1.00 77.06 258 TYR A C 1
ATOM 2056 O O . TYR A 1 258 ? 20.769 7.055 -22.223 1.00 77.06 258 TYR A O 1
ATOM 2064 N N . CYS A 1 259 ? 22.925 6.594 -21.889 1.00 76.06 259 CYS A N 1
ATOM 2065 C CA . CYS A 1 259 ? 23.270 7.942 -21.457 1.00 76.06 259 CYS A CA 1
ATOM 2066 C C . CYS A 1 259 ? 23.581 8.842 -22.651 1.00 76.06 259 CYS A C 1
ATOM 2068 O O . CYS A 1 259 ? 24.251 8.437 -23.598 1.00 76.06 259 CYS A O 1
ATOM 2070 N N . LYS A 1 260 ? 23.182 10.116 -22.559 1.00 76.75 260 LYS A N 1
ATOM 2071 C CA . LYS A 1 260 ? 23.491 11.128 -23.581 1.00 76.75 260 LYS A CA 1
ATOM 2072 C C . LYS A 1 260 ? 24.998 11.328 -23.797 1.00 76.75 260 LYS A C 1
ATOM 2074 O O . LYS A 1 260 ? 25.418 11.707 -24.887 1.00 76.75 260 LYS A O 1
ATOM 2079 N N . ASP A 1 261 ? 25.803 11.128 -22.755 1.00 77.50 261 ASP A N 1
ATOM 2080 C CA . ASP A 1 261 ? 27.254 11.277 -22.802 1.00 77.50 261 ASP A CA 1
ATOM 2081 C C . ASP A 1 261 ? 27.974 10.265 -21.893 1.00 77.50 261 ASP A C 1
ATOM 2083 O O . ASP A 1 261 ? 27.395 9.641 -20.997 1.00 77.50 261 ASP A O 1
ATOM 2087 N N . THR A 1 262 ? 29.280 10.116 -22.121 1.00 81.44 262 THR A N 1
ATOM 2088 C CA . THR A 1 262 ? 30.149 9.184 -21.385 1.00 81.44 262 THR A CA 1
ATOM 2089 C C . THR A 1 262 ? 30.332 9.570 -19.915 1.00 81.44 262 THR A C 1
ATOM 2091 O O . THR A 1 262 ? 30.650 8.719 -19.083 1.00 81.44 262 THR A O 1
ATOM 2094 N N . LYS A 1 263 ? 30.127 10.844 -19.554 1.00 81.94 263 LYS A N 1
ATOM 2095 C CA . LYS A 1 263 ? 30.221 11.315 -18.166 1.00 81.94 263 LYS A CA 1
ATOM 2096 C C . LYS A 1 263 ? 29.014 10.839 -17.355 1.00 81.94 263 LYS A C 1
ATOM 2098 O O . LYS A 1 263 ? 29.186 10.386 -16.224 1.00 81.94 263 LYS A O 1
ATOM 2103 N N . GLY A 1 264 ? 27.819 10.896 -17.940 1.00 79.38 264 GLY A N 1
ATOM 2104 C CA . GLY A 1 264 ? 26.593 10.326 -17.395 1.00 79.38 264 GLY A CA 1
ATOM 2105 C C . GLY A 1 264 ? 26.714 8.817 -17.215 1.00 79.38 264 GLY A C 1
ATOM 2106 O O . GLY A 1 264 ? 26.478 8.326 -16.111 1.00 79.38 264 GLY A O 1
ATOM 2107 N N . ALA A 1 265 ? 27.206 8.114 -18.241 1.00 82.75 265 ALA A N 1
ATOM 2108 C CA . ALA A 1 265 ? 27.440 6.671 -18.184 1.00 82.75 265 ALA A CA 1
ATOM 2109 C C . ALA A 1 265 ? 28.382 6.278 -17.034 1.00 82.75 265 ALA A C 1
ATOM 2111 O O . ALA A 1 265 ? 28.022 5.448 -16.204 1.00 82.75 265 ALA A O 1
ATOM 2112 N N . LYS A 1 266 ? 29.535 6.950 -16.895 1.00 84.56 266 LYS A N 1
ATOM 2113 C CA . LYS A 1 266 ? 30.472 6.721 -15.777 1.00 84.56 266 LYS A CA 1
ATOM 2114 C C . LYS A 1 266 ? 29.860 7.022 -14.409 1.00 84.56 266 LYS A C 1
ATOM 2116 O O . LYS A 1 266 ? 30.175 6.353 -13.427 1.00 84.56 266 LYS A O 1
ATOM 2121 N N . SER A 1 267 ? 28.991 8.031 -14.313 1.00 85.12 267 SER A N 1
ATOM 2122 C CA . SER A 1 267 ? 28.295 8.328 -13.058 1.00 85.12 267 SER A CA 1
ATOM 2123 C C . SER A 1 267 ? 27.288 7.239 -12.687 1.00 85.12 267 SER A C 1
ATOM 2125 O O . SER A 1 267 ? 27.149 6.954 -11.498 1.00 85.12 267 SER A O 1
ATOM 2127 N N . ILE A 1 268 ? 26.556 6.681 -13.653 1.00 84.44 268 ILE A N 1
ATOM 2128 C CA . ILE A 1 268 ? 25.625 5.570 -13.412 1.00 84.44 268 ILE A CA 1
ATOM 2129 C C . ILE A 1 268 ? 26.407 4.306 -13.057 1.00 84.44 268 ILE A C 1
ATOM 2131 O O . ILE A 1 268 ? 26.139 3.700 -12.024 1.00 84.44 268 ILE A O 1
ATOM 2135 N N . GLU A 1 269 ? 27.442 3.978 -13.830 1.00 87.25 269 GLU A N 1
ATOM 2136 C CA . GLU A 1 269 ? 28.334 2.850 -13.559 1.00 87.25 269 GLU A CA 1
ATOM 2137 C C . GLU A 1 269 ? 28.911 2.918 -12.139 1.00 87.25 269 GLU A C 1
ATOM 2139 O O . GLU A 1 269 ? 28.839 1.948 -11.393 1.00 87.25 269 GLU A O 1
ATOM 2144 N N . SER A 1 270 ? 29.446 4.070 -11.725 1.00 86.88 270 SER A N 1
ATOM 2145 C CA . SER A 1 270 ? 30.016 4.236 -10.385 1.00 86.88 270 SER A CA 1
ATOM 2146 C C . SER A 1 270 ? 28.992 3.974 -9.273 1.00 86.88 270 SER A C 1
ATOM 2148 O O . SER A 1 270 ? 29.332 3.370 -8.254 1.00 86.88 270 SER A O 1
ATOM 2150 N N . ARG A 1 271 ? 27.732 4.385 -9.467 1.00 88.81 271 ARG A N 1
ATOM 2151 C CA . ARG A 1 271 ? 26.637 4.134 -8.515 1.00 88.81 271 ARG A CA 1
ATOM 2152 C C . ARG A 1 271 ? 26.250 2.660 -8.473 1.00 88.81 271 ARG A C 1
ATOM 2154 O O . ARG A 1 271 ? 26.138 2.102 -7.382 1.00 88.81 271 ARG A O 1
ATOM 2161 N N . LEU A 1 272 ? 26.148 2.024 -9.638 1.00 87.31 272 LEU A N 1
ATOM 2162 C CA . LEU A 1 272 ? 25.894 0.591 -9.751 1.00 87.31 272 LEU A CA 1
ATOM 2163 C C . LEU A 1 272 ? 27.020 -0.223 -9.111 1.00 87.31 272 LEU A C 1
ATOM 2165 O O . LEU A 1 272 ? 26.738 -1.061 -8.267 1.00 87.31 272 LEU A O 1
ATOM 2169 N N . ARG A 1 273 ? 28.294 0.087 -9.384 1.00 87.88 273 ARG A N 1
ATOM 2170 C CA . ARG A 1 273 ? 29.446 -0.563 -8.728 1.00 87.88 273 ARG A CA 1
ATOM 2171 C C . ARG A 1 273 ? 29.472 -0.345 -7.224 1.00 87.88 273 ARG A C 1
ATOM 2173 O O . ARG A 1 273 ? 29.926 -1.211 -6.492 1.00 87.88 273 ARG A O 1
ATOM 2180 N N . LYS A 1 274 ? 28.987 0.793 -6.727 1.00 88.62 274 LYS A N 1
ATOM 2181 C CA . LYS A 1 274 ? 28.890 1.015 -5.281 1.00 88.62 274 LYS A CA 1
ATOM 2182 C C . LYS A 1 274 ? 27.867 0.076 -4.630 1.00 88.62 274 LYS A C 1
ATOM 2184 O O . LYS A 1 274 ? 28.107 -0.391 -3.521 1.00 88.62 274 LYS A O 1
ATOM 2189 N N . LYS A 1 275 ? 26.737 -0.179 -5.297 1.00 87.12 275 LYS A N 1
ATOM 2190 C CA . LYS A 1 275 ? 25.675 -1.072 -4.804 1.00 87.12 275 LYS A CA 1
ATOM 2191 C C . LYS A 1 275 ? 25.991 -2.552 -5.052 1.00 87.12 275 LYS A C 1
ATOM 2193 O O . LYS A 1 275 ? 25.723 -3.376 -4.185 1.00 87.12 275 LYS A O 1
ATOM 2198 N N . PHE A 1 276 ? 26.606 -2.861 -6.190 1.00 86.00 276 PHE A N 1
ATOM 2199 C CA . PHE A 1 276 ? 26.937 -4.203 -6.671 1.00 86.00 276 PHE A CA 1
ATOM 2200 C C . PHE A 1 276 ? 28.448 -4.320 -6.958 1.00 86.00 276 PHE A C 1
ATOM 2202 O O . PHE A 1 276 ? 28.859 -4.468 -8.110 1.00 86.00 276 PHE A O 1
ATOM 2209 N N . PRO A 1 277 ? 29.313 -4.241 -5.929 1.00 81.38 277 PRO A N 1
ATOM 2210 C CA . PRO A 1 277 ? 30.765 -4.120 -6.111 1.00 81.38 277 PRO A CA 1
ATOM 2211 C C . PRO A 1 277 ? 31.427 -5.324 -6.783 1.00 81.38 277 PRO A C 1
ATOM 2213 O O . PRO A 1 277 ? 32.464 -5.165 -7.420 1.00 81.38 277 PRO A O 1
ATOM 2216 N N . ASN A 1 278 ? 30.816 -6.506 -6.676 1.00 80.75 278 ASN A N 1
ATOM 2217 C CA . ASN A 1 278 ? 31.361 -7.761 -7.196 1.00 80.75 278 ASN A CA 1
ATOM 2218 C C . ASN A 1 278 ? 30.565 -8.331 -8.379 1.00 80.75 278 ASN A C 1
ATOM 2220 O O . ASN A 1 278 ? 30.838 -9.456 -8.794 1.00 80.75 278 ASN A O 1
ATOM 2224 N N . SER A 1 279 ? 29.593 -7.580 -8.907 1.00 81.25 279 SER A N 1
ATOM 2225 C CA . SER A 1 279 ? 28.789 -8.030 -10.044 1.00 81.25 279 SER A CA 1
ATOM 2226 C C . SER A 1 279 ? 29.658 -8.098 -11.303 1.00 81.25 279 SER A C 1
ATOM 2228 O O . SER A 1 279 ? 30.276 -7.114 -11.720 1.00 81.25 279 SER A O 1
ATOM 2230 N N . LYS A 1 280 ? 29.718 -9.290 -11.896 1.00 80.75 280 LYS A N 1
ATOM 2231 C CA . LYS A 1 280 ? 30.335 -9.577 -13.199 1.00 80.75 280 LYS A CA 1
ATOM 2232 C C . LYS A 1 280 ? 29.385 -9.263 -14.360 1.00 80.75 280 LYS A C 1
ATOM 2234 O O . LYS A 1 280 ? 29.831 -9.174 -15.502 1.00 80.75 280 LYS A O 1
ATOM 2239 N N . SER A 1 281 ? 28.098 -9.111 -14.070 1.00 82.88 281 SER A N 1
ATOM 2240 C CA . SER A 1 281 ? 27.034 -8.763 -15.004 1.00 82.88 281 SER A CA 1
ATOM 2241 C C . SER A 1 281 ? 26.948 -7.274 -15.318 1.00 82.88 281 SER A C 1
ATOM 2243 O O . SER A 1 281 ? 26.298 -6.913 -16.292 1.00 82.88 281 SER A O 1
ATOM 2245 N N . LEU A 1 282 ? 27.607 -6.408 -14.541 1.00 84.12 282 LEU A N 1
ATOM 2246 C CA . LEU A 1 282 ? 27.693 -4.988 -14.864 1.00 84.12 282 LEU A CA 1
ATOM 2247 C C . LEU A 1 282 ? 28.653 -4.764 -16.042 1.00 84.12 282 LEU A C 1
ATOM 2249 O O . LEU A 1 282 ? 29.879 -4.836 -15.890 1.00 84.12 282 LEU A O 1
ATOM 2253 N N . ARG A 1 283 ? 28.090 -4.436 -17.203 1.00 82.56 283 ARG A N 1
ATOM 2254 C CA . ARG A 1 283 ? 28.813 -4.133 -18.441 1.00 82.56 283 ARG A CA 1
ATOM 2255 C C . ARG A 1 283 ? 28.601 -2.679 -18.850 1.00 82.56 283 ARG A C 1
ATOM 2257 O O . ARG A 1 283 ? 27.670 -2.015 -18.405 1.00 82.56 283 ARG A O 1
ATOM 2264 N N . ILE A 1 284 ? 29.501 -2.172 -19.686 1.00 72.38 284 ILE A N 1
ATOM 2265 C CA . ILE A 1 284 ? 29.293 -0.911 -20.398 1.00 72.38 284 ILE A CA 1
ATOM 2266 C C . ILE A 1 284 ? 29.396 -1.234 -21.874 1.00 72.38 284 ILE A C 1
ATOM 2268 O O . ILE A 1 284 ? 30.503 -1.442 -22.377 1.00 72.38 284 ILE A O 1
ATOM 2272 N N . ASP A 1 285 ? 28.2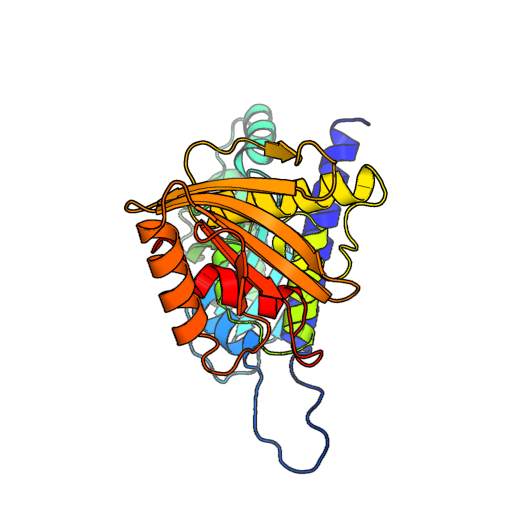58 -1.272 -22.550 1.00 64.69 285 ASP A N 1
ATOM 2273 C CA . ASP A 1 285 ? 28.249 -1.345 -23.998 1.00 64.69 285 ASP A CA 1
ATOM 2274 C C . ASP A 1 285 ? 28.461 0.058 -24.592 1.00 64.69 285 ASP A C 1
ATOM 2276 O O . ASP A 1 285 ? 28.071 1.081 -24.013 1.00 64.69 285 ASP A O 1
ATOM 2280 N N . SER A 1 286 ? 29.207 0.110 -25.695 1.00 60.25 286 SER A N 1
ATOM 2281 C CA . SER A 1 286 ? 29.540 1.305 -26.486 1.00 60.25 286 SER A CA 1
ATOM 2282 C C . SER A 1 286 ? 30.088 2.536 -25.725 1.00 60.25 286 SER A C 1
ATOM 2284 O O . SER A 1 286 ? 30.138 3.636 -26.274 1.00 60.25 286 SER A O 1
ATOM 2286 N N . GLY A 1 287 ? 30.507 2.393 -24.460 1.00 63.00 287 GLY A N 1
ATOM 2287 C CA . GLY A 1 287 ? 31.016 3.479 -23.604 1.00 63.00 287 GLY A CA 1
ATOM 2288 C C . GLY A 1 287 ? 29.954 4.452 -23.063 1.00 63.00 287 GLY A C 1
ATOM 2289 O O . GLY A 1 287 ? 30.277 5.313 -22.239 1.00 63.00 287 GLY A O 1
ATOM 2290 N N . THR A 1 288 ? 28.700 4.320 -23.497 1.00 69.50 288 THR A N 1
ATOM 2291 C CA . THR A 1 288 ? 27.570 5.190 -23.124 1.00 69.50 288 THR A CA 1
ATOM 2292 C C . THR A 1 288 ? 26.383 4.426 -22.548 1.00 69.50 288 THR A C 1
ATOM 2294 O O . THR A 1 288 ? 25.430 5.068 -22.108 1.00 69.50 288 THR A O 1
ATOM 2297 N N . VAL A 1 289 ? 26.438 3.091 -22.519 1.00 76.25 289 VAL A N 1
ATOM 2298 C CA . VAL A 1 289 ? 25.319 2.236 -22.112 1.00 76.25 289 VAL A CA 1
ATOM 2299 C C . VAL A 1 289 ? 25.745 1.311 -20.969 1.00 76.25 289 VAL A C 1
ATOM 2301 O O . VAL A 1 289 ? 26.170 0.183 -21.209 1.00 76.25 289 VAL A O 1
ATOM 2304 N N . PRO A 1 290 ? 25.703 1.766 -19.702 1.00 79.75 290 PRO A N 1
ATOM 2305 C CA . PRO A 1 290 ? 25.804 0.859 -18.570 1.00 79.75 290 PRO A CA 1
ATOM 2306 C C . PRO A 1 290 ? 24.612 -0.100 -18.556 1.00 79.75 290 PRO A C 1
ATOM 2308 O O . PRO A 1 290 ? 23.465 0.339 -18.628 1.00 79.75 290 PRO A O 1
ATOM 2311 N N . GLU A 1 291 ? 24.888 -1.388 -18.414 1.00 83.69 291 GLU A N 1
ATOM 2312 C CA . GLU A 1 291 ? 23.901 -2.460 -18.328 1.00 83.69 291 GLU A CA 1
ATOM 2313 C C . GLU A 1 291 ? 24.221 -3.346 -17.131 1.00 83.69 291 GLU A C 1
ATOM 2315 O O . GLU A 1 291 ? 25.384 -3.677 -16.895 1.00 83.69 291 GLU A O 1
ATOM 2320 N N . ILE A 1 292 ? 23.201 -3.730 -16.368 1.00 84.06 292 ILE A N 1
ATOM 2321 C CA . ILE A 1 292 ? 23.338 -4.712 -15.295 1.00 84.06 292 ILE A CA 1
ATOM 2322 C C . ILE A 1 292 ? 22.288 -5.807 -15.451 1.00 84.06 292 ILE A C 1
ATOM 2324 O O . ILE A 1 292 ? 21.091 -5.527 -15.513 1.00 84.06 292 ILE A O 1
ATOM 2328 N N . THR A 1 293 ? 22.754 -7.053 -15.476 1.00 84.56 293 THR A N 1
ATOM 2329 C CA . THR A 1 293 ? 21.911 -8.258 -15.508 1.00 84.56 293 THR A CA 1
ATOM 2330 C C . THR A 1 293 ? 21.832 -8.871 -14.112 1.00 84.56 293 THR A C 1
ATOM 2332 O O . THR A 1 293 ? 22.809 -8.859 -13.357 1.00 84.56 293 THR A O 1
ATOM 2335 N N . GLN A 1 294 ? 20.684 -9.421 -13.733 1.00 79.69 294 GLN A N 1
ATOM 2336 C CA . GLN A 1 294 ? 20.533 -10.119 -12.460 1.00 79.69 294 GLN A CA 1
ATOM 2337 C C . GLN A 1 294 ? 21.438 -11.360 -12.411 1.00 79.69 294 GLN A C 1
ATOM 2339 O O . GLN A 1 294 ? 21.450 -12.169 -13.335 1.00 79.69 294 GLN A O 1
ATOM 2344 N N . GLU A 1 295 ? 22.222 -11.524 -11.342 1.00 77.94 295 GLU A N 1
ATOM 2345 C CA . GLU A 1 295 ? 23.146 -12.665 -11.207 1.00 77.94 295 GLU A CA 1
ATOM 2346 C C . GLU A 1 295 ? 22.577 -13.807 -10.366 1.00 77.94 295 GLU A C 1
ATOM 2348 O O . GLU A 1 295 ? 22.857 -14.967 -10.674 1.00 77.94 295 GLU A O 1
ATOM 2353 N N . ASP A 1 296 ? 21.780 -13.479 -9.348 1.00 66.00 296 ASP A N 1
ATOM 2354 C CA . ASP A 1 296 ? 21.308 -14.394 -8.307 1.00 66.00 296 ASP A CA 1
ATOM 2355 C C . ASP A 1 296 ? 19.781 -14.561 -8.353 1.00 66.00 296 ASP A C 1
ATOM 2357 O O . ASP A 1 296 ? 19.046 -13.582 -8.513 1.00 66.00 296 ASP A O 1
ATOM 2361 N N . ASP A 1 297 ? 19.329 -15.800 -8.170 1.00 61.62 297 ASP A N 1
ATOM 2362 C CA . ASP A 1 297 ? 17.918 -16.194 -8.129 1.00 61.62 297 ASP A CA 1
ATOM 2363 C C . ASP A 1 297 ? 17.323 -16.012 -6.710 1.00 61.62 297 ASP A C 1
ATOM 2365 O O . ASP A 1 297 ? 16.131 -16.227 -6.495 1.00 61.62 297 ASP A O 1
ATOM 2369 N N . SER A 1 298 ? 18.148 -15.633 -5.720 1.00 54.03 298 SER A N 1
ATOM 2370 C CA . SER A 1 298 ? 17.728 -15.410 -4.326 1.00 54.03 298 SER A CA 1
ATOM 2371 C C . SER A 1 298 ? 16.888 -14.146 -4.123 1.00 54.03 298 SER A C 1
ATOM 2373 O O . SER A 1 298 ? 16.091 -14.070 -3.183 1.00 54.03 298 SER A O 1
ATOM 2375 N N . LEU A 1 299 ? 17.056 -13.154 -5.000 1.00 58.41 299 LEU A N 1
ATOM 2376 C CA . LEU A 1 299 ? 16.244 -11.948 -5.023 1.00 58.41 299 LEU A CA 1
ATOM 2377 C C . LEU A 1 299 ? 15.133 -12.106 -6.038 1.00 58.41 299 LEU A C 1
ATOM 2379 O O . LEU A 1 299 ? 15.305 -12.653 -7.124 1.00 58.41 299 LEU A O 1
ATOM 2383 N N . THR A 1 300 ? 13.983 -11.564 -5.684 1.00 63.84 300 THR A N 1
ATOM 2384 C CA . THR A 1 300 ? 12.897 -11.485 -6.634 1.00 63.84 300 THR A CA 1
ATOM 2385 C C . THR A 1 300 ? 13.216 -10.423 -7.686 1.00 63.84 300 THR A C 1
ATOM 2387 O O . THR A 1 300 ? 13.850 -9.423 -7.346 1.00 63.84 300 THR A O 1
ATOM 2390 N N . ASP A 1 301 ? 12.779 -10.610 -8.936 1.00 64.44 301 ASP A N 1
ATOM 2391 C CA . ASP A 1 301 ? 13.025 -9.660 -10.038 1.00 64.44 301 ASP A CA 1
ATOM 2392 C C . ASP A 1 301 ? 12.710 -8.211 -9.632 1.00 64.44 301 ASP A C 1
ATOM 2394 O O . ASP A 1 301 ? 13.433 -7.283 -9.987 1.00 64.44 301 ASP A O 1
ATOM 2398 N N . GLN A 1 302 ? 11.667 -8.040 -8.812 1.00 60.94 302 GLN A N 1
ATOM 2399 C CA . GLN A 1 302 ? 11.235 -6.763 -8.259 1.00 60.94 302 GLN A CA 1
ATOM 2400 C C . GLN A 1 302 ? 12.230 -6.159 -7.259 1.00 60.94 302 GLN A C 1
ATOM 2402 O O . GLN A 1 302 ? 12.612 -5.001 -7.404 1.00 60.94 302 GLN A O 1
ATOM 2407 N N . ASP A 1 303 ? 12.660 -6.923 -6.251 1.00 62.31 303 ASP A N 1
ATOM 2408 C CA . ASP A 1 303 ? 13.598 -6.426 -5.231 1.00 62.31 303 ASP A CA 1
ATOM 2409 C C . ASP A 1 303 ? 14.944 -6.068 -5.870 1.00 62.31 303 ASP A C 1
ATOM 2411 O O . ASP A 1 303 ? 15.591 -5.077 -5.517 1.00 62.31 303 ASP A O 1
ATOM 2415 N N . TRP A 1 304 ? 15.354 -6.868 -6.857 1.00 77.44 304 TRP A N 1
ATOM 2416 C CA . TRP A 1 304 ? 16.523 -6.575 -7.665 1.00 77.44 304 TRP A CA 1
ATOM 2417 C C . TRP A 1 304 ? 16.333 -5.276 -8.460 1.00 77.44 304 TRP A C 1
ATOM 2419 O O . TRP A 1 304 ? 17.174 -4.379 -8.356 1.00 77.44 304 TRP A O 1
ATOM 2429 N N . PHE A 1 305 ? 15.213 -5.121 -9.169 1.00 73.00 305 PHE A N 1
ATOM 2430 C CA . PHE A 1 305 ? 14.897 -3.926 -9.954 1.00 73.00 305 PHE A CA 1
ATOM 2431 C C . PHE A 1 305 ? 14.888 -2.644 -9.105 1.00 73.00 305 PHE A C 1
ATOM 2433 O O . PHE A 1 305 ? 15.583 -1.679 -9.437 1.00 73.00 305 PHE A O 1
ATOM 2440 N N . ASP A 1 306 ? 14.176 -2.641 -7.975 1.00 68.31 306 ASP A N 1
ATOM 2441 C CA . ASP A 1 306 ? 14.114 -1.488 -7.070 1.00 68.31 306 ASP A CA 1
ATOM 2442 C C . ASP A 1 306 ? 15.508 -1.121 -6.558 1.00 68.31 306 ASP A C 1
ATOM 2444 O O . ASP A 1 306 ? 15.904 0.047 -6.573 1.00 68.31 306 ASP A O 1
ATOM 2448 N N . SER A 1 307 ? 16.310 -2.126 -6.198 1.00 75.75 307 SER A N 1
ATOM 2449 C CA . SER A 1 307 ? 17.671 -1.903 -5.715 1.00 75.75 307 SER A CA 1
ATOM 2450 C C . SER A 1 307 ? 18.596 -1.277 -6.771 1.00 75.75 307 SER A C 1
ATOM 2452 O O . SER A 1 307 ? 19.485 -0.491 -6.416 1.00 75.75 307 SER A O 1
ATOM 2454 N N . VAL A 1 308 ? 18.378 -1.573 -8.060 1.00 81.38 308 VAL A N 1
ATOM 2455 C CA . VAL A 1 308 ? 19.090 -0.949 -9.184 1.00 81.38 308 VAL A CA 1
ATOM 2456 C C . VAL A 1 308 ? 18.677 0.516 -9.319 1.00 81.38 308 VAL A C 1
ATOM 2458 O O . VAL A 1 308 ? 19.547 1.393 -9.313 1.00 81.38 308 VAL A O 1
ATOM 2461 N N . PHE A 1 309 ? 17.376 0.814 -9.367 1.00 76.56 309 PHE A N 1
ATOM 2462 C CA . PHE A 1 309 ? 16.891 2.189 -9.526 1.00 76.56 309 PHE A CA 1
ATOM 2463 C C . PHE A 1 309 ? 17.241 3.083 -8.335 1.00 76.56 309 PHE A C 1
ATOM 2465 O O . PHE A 1 309 ? 17.709 4.202 -8.540 1.00 76.56 309 PHE A O 1
ATOM 2472 N N . GLU A 1 310 ? 17.114 2.592 -7.103 1.00 77.75 310 GLU A N 1
ATOM 2473 C CA . GLU A 1 310 ? 17.487 3.334 -5.891 1.00 77.75 310 GLU A CA 1
ATOM 2474 C C . GLU A 1 310 ? 18.981 3.647 -5.810 1.00 77.75 310 GLU A C 1
ATOM 2476 O O . GLU A 1 310 ? 19.378 4.679 -5.261 1.00 77.75 310 GLU A O 1
ATOM 2481 N N . SER A 1 311 ? 19.831 2.783 -6.374 1.00 81.19 311 SER A N 1
ATOM 2482 C CA . SER A 1 311 ? 21.271 3.047 -6.422 1.00 81.19 311 SER A CA 1
ATOM 2483 C C . SER A 1 311 ? 21.602 4.266 -7.291 1.00 81.19 311 SER A C 1
ATOM 2485 O O . SER A 1 311 ? 22.575 4.980 -7.027 1.00 81.19 311 SER A O 1
ATOM 2487 N N . ILE A 1 312 ? 20.773 4.543 -8.301 1.00 79.00 312 ILE A N 1
ATOM 2488 C CA . ILE A 1 312 ? 20.999 5.603 -9.284 1.00 79.00 312 ILE A CA 1
ATOM 2489 C C . ILE A 1 312 ? 20.202 6.855 -8.930 1.00 79.00 312 ILE A C 1
ATOM 2491 O O . ILE A 1 312 ? 20.750 7.962 -8.964 1.00 79.00 312 ILE A O 1
ATOM 2495 N N . PHE A 1 313 ? 18.927 6.709 -8.593 1.00 77.69 313 PHE A N 1
ATOM 2496 C CA . PHE A 1 313 ? 17.993 7.804 -8.399 1.00 77.69 313 PHE A CA 1
ATOM 2497 C C . PHE A 1 313 ? 17.546 7.866 -6.944 1.00 77.69 313 PHE A C 1
ATOM 2499 O O . PHE A 1 313 ? 16.936 6.950 -6.408 1.00 77.69 313 PHE A O 1
ATOM 2506 N N . LEU A 1 314 ? 17.793 9.010 -6.310 1.00 65.62 314 LEU A N 1
ATOM 2507 C CA . LEU A 1 314 ? 17.208 9.290 -5.005 1.00 65.62 314 LEU A CA 1
ATOM 2508 C C . LEU A 1 314 ? 15.696 9.479 -5.171 1.00 65.62 314 LEU A C 1
ATOM 2510 O O . LEU A 1 314 ? 15.267 10.306 -5.994 1.00 65.62 314 LEU A O 1
ATOM 2514 N N . ARG A 1 315 ? 14.910 8.742 -4.380 1.00 59.53 315 ARG A N 1
ATOM 2515 C CA . ARG A 1 315 ? 13.473 8.992 -4.231 1.00 59.53 315 ARG A CA 1
ATOM 2516 C C . ARG A 1 315 ? 13.270 10.441 -3.751 1.00 59.53 315 ARG A C 1
ATOM 2518 O O . ARG A 1 315 ? 14.060 10.913 -2.923 1.00 59.53 315 ARG A O 1
ATOM 2525 N N . PRO A 1 316 ? 12.295 11.189 -4.293 1.00 52.53 316 PRO A N 1
ATOM 2526 C CA . PRO A 1 316 ? 11.934 12.485 -3.732 1.00 52.53 316 PRO A CA 1
ATOM 2527 C C . PRO A 1 316 ? 11.560 12.305 -2.256 1.00 52.53 316 PRO A C 1
ATOM 2529 O O . PRO A 1 316 ? 10.779 11.417 -1.926 1.00 52.53 316 PRO A O 1
ATOM 2532 N N . GLN A 1 317 ? 12.117 13.125 -1.361 1.00 42.22 317 GLN A N 1
ATOM 2533 C CA . GLN A 1 317 ? 11.557 13.236 -0.015 1.00 42.22 317 GLN A CA 1
ATOM 2534 C C . GLN A 1 317 ? 10.191 13.907 -0.169 1.00 42.22 317 GLN A C 1
ATOM 2536 O O . GLN A 1 317 ? 10.129 15.043 -0.637 1.00 42.22 317 GLN A O 1
ATOM 2541 N N . GLN A 1 318 ? 9.110 13.192 0.143 1.00 40.75 318 GLN A N 1
ATOM 2542 C CA . GLN A 1 318 ? 7.776 13.784 0.162 1.00 40.75 318 GLN A CA 1
ATOM 2543 C C . GLN A 1 318 ? 7.697 14.727 1.369 1.00 40.75 318 GLN A C 1
ATOM 2545 O O . GLN A 1 318 ? 7.711 14.279 2.515 1.00 40.75 318 GLN A O 1
ATOM 2550 N N . THR A 1 319 ? 7.715 16.031 1.094 1.00 30.50 319 THR A N 1
ATOM 2551 C CA . THR A 1 319 ? 7.359 17.100 2.041 1.00 30.50 319 THR A CA 1
ATOM 2552 C C . THR A 1 319 ? 5.856 17.261 2.126 1.00 30.50 319 THR A C 1
ATOM 2554 O O . THR A 1 319 ? 5.236 17.253 1.037 1.00 30.50 319 THR A O 1
#

Foldseek 3Di:
DDPVVVVVVQVVLQLVLLVLVLVCLVPVPDDDPDDDPDDDSLLNQLCCCLQVVDHAPADWDWDADDQLAEGIWTDGPQAIEHEHEDQDDPCPVVVVVCVPPVDDPLCQQCDVRHNVVVNVVVSVVVNHQAEYEYEEQDWDPPPHPDPRYHYGYDYPVSSVVSPQPGPSSLVSLCSCLVSVRLVRVLSVPQDQAQPPDPVSVVSVVSNQVSVCVQQVFPDWDWDADPVRRWTWTWGDDPNWTFIWTWHADPPWTKIKTQTPDLVNVVLLLVLQCVLVVPAPQFDDPPSRITMHTDDDPPDRSSVVVVSSCVSRTPGDDDD

Solvent-accessible surface area (backbone atoms only — not comparable to full-atom values): 17813 Å² total; per-residue (Å²): 133,54,74,66,58,53,50,52,56,50,51,54,50,38,53,50,53,47,52,46,49,52,47,36,59,75,54,53,76,82,85,79,88,73,96,66,103,67,88,61,56,55,43,48,50,36,39,36,37,69,72,69,69,43,88,76,91,61,75,73,47,79,46,70,64,45,86,44,38,37,47,34,36,43,33,45,84,57,36,33,41,23,29,40,74,36,86,60,69,70,64,62,69,52,52,57,56,42,71,76,67,80,54,55,72,52,58,55,28,55,34,90,88,13,44,52,30,34,36,50,53,49,21,63,74,70,67,30,50,38,32,39,36,40,36,20,85,60,74,58,86,50,84,48,97,47,96,71,40,53,53,40,50,39,31,55,54,64,59,58,70,29,58,46,81,49,71,55,43,42,50,43,40,29,51,41,9,73,73,62,39,80,79,22,38,56,56,60,49,76,73,71,66,57,61,86,43,75,68,47,46,53,52,52,48,52,33,55,52,48,50,32,60,66,57,63,36,57,72,76,47,84,48,64,44,97,86,64,76,40,46,33,38,36,40,46,56,97,89,39,44,32,36,41,30,54,38,51,62,91,90,31,53,25,42,36,35,44,27,77,40,52,68,43,16,52,53,47,42,53,28,47,40,69,74,43,72,80,57,84,49,60,45,63,50,96,65,22,27,30,30,42,41,63,88,64,87,88,50,53,63,42,62,49,49,52,55,53,48,55,46,68,45,74,68,71,81,87,126

pLDDT: mean 73.75, std 15.1, range [30.5, 95.94]

Secondary structure (DSSP, 8-state):
--HHHHHHHHHHHHHHHHHHHHHHHHHTT----SS------HHHHHHHHHHS-----SPPEEEEEETTTEEEEEEETTEEEEEEE-SS-HHHHHHHHHHHH---HHHHHHSTTSHHHHHHHHHHHHT-EEEEEEEESS--------TTEEEEEEEHHHHHTT---SHHHHHHHHHHHHTT-TTTGGGGGGG--S-SSHHHHHHHHHHHHHHHHHTT-SS--EEE-TTSS-EEEEEEETTEEEEEEEEEETTEEEEEEEESSHHHHHHHHHHHHHHSTT-SSEEEETTTEEEEE---TTS-HHHHHHHHHHHHSPPP---

Mean predicted aligned error: 14.59 Å

=== Feature glossary ===
A reading guide for the features in this record.

Start from the sequence.

  · Sequence gives the chain of amino acids in standard one-letter code (A=alanine, C=cysteine, …, Y=tyrosine), read N→C. It is the only feature that is directly encoded by the gene; all structural features are derived from the folded form of this sequence.

Fold it, and you get atomic coordinates and the backbone conformation that goes with them.

  · The mmCIF table is the protein's shape written out atom by atom. For each backbone N, Cα, C, and carbonyl O, it records an (x, y, z) coordinate triple in Å plus the residue type, chain letter, and residue number.

  · Backbone dihedral angles. Every residue except chain termini has a φ (preceding-C → N → Cα → C) and a ψ (N → Cα → C → next-N). They are reported in degrees following the IUPAC sign convention. Secondary structure is essentially a statement about which (φ, ψ) basin each residue occupies.

  · DSSP 8-state secondary structure assigns each residue one of H (α-helix), G (3₁₀-helix), I (π-helix), E (extended β-strand), B (isolated β-bridge), T (hydrogen-bonded turn), S (bend), or '-' (coil). The assignment is computed from backbone hydrogen-bond geometry via the Kabsch–Sander algorithm.

  · P-SEA three-state annotation labels each residue as helix, strand, or coil based purely on the geometry of the Cα trace. It serves as a fallback when the full backbone (and thus DSSP) is unavailable.

Summarize the fold with a handful of shape descriptors and a per-residue structural alphabet.

  · Radius of gyration (Rg) is the root-mean-square distance of Cα atoms from their centroid — a single number for overall size and compactness. A globular domain of N residues has Rg ≈ 2.2·N^0.38 Å; an extended or disordered chain has a much larger Rg. The Cα contact count is the number of residue pairs whose Cα atoms are within 8 Å and are more than four positions apart in sequence — a standard proxy for tertiary packing density. The bounding box is the smallest axis-aligned box enclosing all Cα atoms.

  · Foldseek's 3Di representation compresses backbone geometry into a per-residue letter drawn from a learned twenty-state alphabet. It captures the tertiary interaction pattern around each residue — which residues are packed against it in space, regardless of where they are in sequence.

  · Accessible surface area quantifies burial. A residue with SASA near zero is packed into the hydrophobic core; one with SASA >100 Å² sits on the surface. Computed here via the Shrake–Rupley numerical algorithm with a 1.4 Å probe.

Ask how reliable the model is.

  · For AlphaFold models, the B-factor field carries pLDDT — the model's own estimate of local accuracy on a 0–100 scale. Regions with pLDDT<50 should be treated as essentially unmodeled; they often correspond to intrinsically disordered segments.

  · For experimental (PDB) structures, the B-factor (temperature factor) quantifies the positional spread of each atom in the crystal — a combination of thermal vibration and static disorder — in units of Å². High B-factors mark flexible loops or poorly resolved regions; low B-factors mark the rigid, well-ordered core.

  · PAE(i, j) answers: if I align the predicted and true structures on residue i, how far off (in Å) do I expect residue j to be? A block-diagonal PAE matrix with low values on the blocks and high values off-diagonal is the signature of a multi-domain protein with confidently predicted domains but uncertain inter-domain orientation.

Place it in context: what it resembles, what it is annotated as, and how it looks.

  · Structural nearest neighbors (via Foldseek easy-search vs the PDB). Reported per hit: target PDB id, E-value, and alignment TM-score. A TM-score above ~0.5 is the conventional threshold for 'same fold'.

  · Functional annotations link the protein to curated databases. InterPro entries identify conserved domains and families by matching the sequence against member-database signatures (Pfam, PROSITE, CDD, …). Gene Ontology (GO) terms describe molecular function, biological process, and cellular component in a controlled vocabulary. CATH places the structure in a hierarchical fold classification (Class/Architecture/Topology/Homologous-superfamily). The organism is the source species.

  · Plot images: a contact map (which residues are close in 3D, as an N×N binary image), a Ramachandran scatter (backbone torsion angles, revealing secondary-structure composition at a glance), and — for AlphaFold structures — a PAE heatmap (pairwise prediction confidence).

  · Structure images are PyMOL renders from six orthogonal camera directions. Cartoon representation draws helices as coils and strands as arrows; sticks shows the backbone as bonds; surface shows the solvent-excluded envelope. Rainbow coloring maps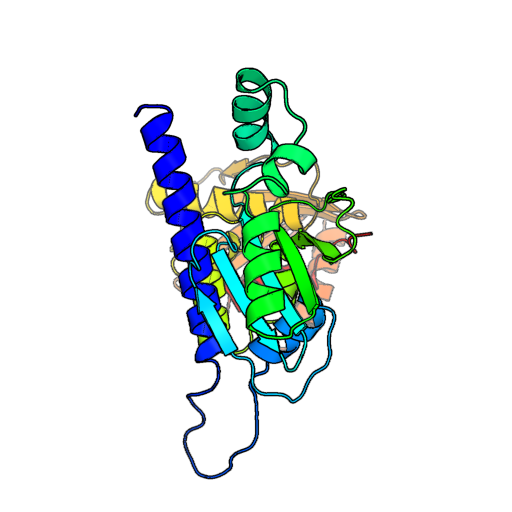 sequence position to hue (blue→red, N→C); chain coloring assigns a distinct color per polypeptide.